Protein AF-A0A7S4URJ3-F1 (afdb_monomer_lite)

Structure (mmCIF, N/CA/C/O backbone):
data_AF-A0A7S4URJ3-F1
#
_entry.id   AF-A0A7S4URJ3-F1
#
loop_
_atom_site.group_PDB
_atom_site.id
_atom_site.type_symbol
_atom_site.label_atom_id
_atom_site.label_alt_id
_atom_site.label_comp_id
_atom_site.label_asym_id
_atom_site.label_entity_id
_atom_site.label_seq_id
_atom_site.pdbx_PDB_ins_code
_atom_site.Cartn_x
_atom_site.Cartn_y
_atom_site.Cartn_z
_atom_site.occupancy
_atom_site.B_iso_or_equiv
_atom_site.auth_seq_id
_atom_site.auth_comp_id
_atom_site.auth_asym_id
_atom_site.auth_atom_id
_atom_site.pdbx_PDB_model_num
ATOM 1 N N . ILE A 1 1 ? -3.431 7.195 -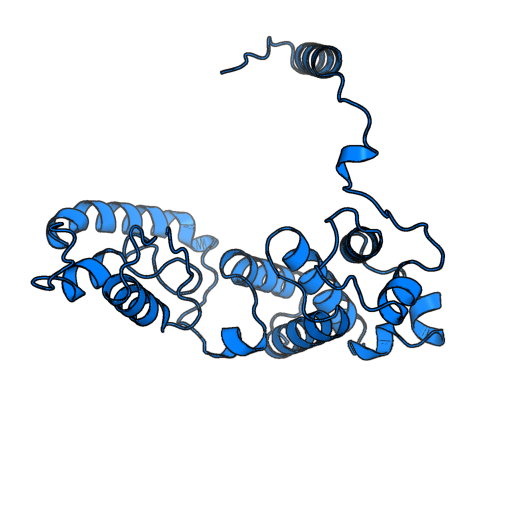22.178 1.00 95.81 1 ILE A N 1
ATOM 2 C CA . ILE A 1 1 ? -3.515 6.313 -20.993 1.00 95.81 1 ILE A CA 1
ATOM 3 C C . ILE A 1 1 ? -2.112 6.090 -20.455 1.00 95.81 1 ILE A C 1
ATOM 5 O O . ILE A 1 1 ? -1.218 5.776 -21.230 1.00 95.81 1 ILE A O 1
ATOM 9 N N . HIS A 1 2 ? -1.932 6.267 -19.147 1.00 98.50 2 HIS A N 1
ATOM 10 C CA . HIS A 1 2 ? -0.686 5.974 -18.439 1.00 98.50 2 HIS A CA 1
ATOM 11 C C . HIS A 1 2 ? -0.966 4.848 -17.448 1.00 98.50 2 HIS A C 1
ATOM 13 O O . HIS A 1 2 ? -1.815 4.997 -16.568 1.00 98.50 2 HIS A O 1
ATOM 19 N N . PHE A 1 3 ? -0.312 3.707 -17.639 1.00 98.62 3 PHE A N 1
ATOM 20 C CA . PHE A 1 3 ? -0.495 2.516 -16.826 1.00 98.62 3 PHE A CA 1
ATOM 21 C C . PHE A 1 3 ? 0.615 2.373 -15.783 1.00 98.62 3 PHE A C 1
ATOM 23 O O . PHE A 1 3 ? 1.799 2.334 -16.109 1.00 98.62 3 PHE A O 1
ATOM 30 N N . HIS A 1 4 ? 0.203 2.252 -14.524 1.00 98.56 4 HIS A N 1
ATOM 31 C CA . HIS A 1 4 ? 1.076 2.010 -13.384 1.00 98.56 4 HIS A CA 1
ATOM 32 C C . HIS A 1 4 ? 0.688 0.691 -12.719 1.00 98.56 4 HIS A C 1
ATOM 34 O O . HIS A 1 4 ? -0.494 0.433 -12.482 1.00 98.56 4 HIS A O 1
ATOM 40 N N . THR A 1 5 ? 1.676 -0.141 -12.392 1.00 98.31 5 THR A N 1
ATOM 41 C CA . THR A 1 5 ? 1.449 -1.422 -11.716 1.00 98.31 5 THR A CA 1
ATOM 42 C C . THR A 1 5 ? 2.623 -1.803 -10.818 1.00 98.31 5 THR A C 1
ATOM 44 O O . THR A 1 5 ? 3.677 -1.172 -10.839 1.00 98.31 5 THR A O 1
ATOM 47 N N . HIS A 1 6 ? 2.434 -2.853 -10.026 1.00 98.19 6 HIS A N 1
ATOM 48 C CA . HIS A 1 6 ? 3.454 -3.467 -9.183 1.00 98.19 6 HIS A CA 1
ATOM 49 C C . HIS A 1 6 ? 3.601 -4.948 -9.541 1.00 98.19 6 HIS A C 1
ATOM 51 O O . HIS A 1 6 ? 2.640 -5.605 -9.938 1.00 98.19 6 HIS A O 1
ATOM 57 N N . ALA A 1 7 ? 4.794 -5.499 -9.365 1.00 97.56 7 ALA A N 1
ATOM 58 C CA . ALA A 1 7 ? 5.194 -6.848 -9.745 1.00 97.56 7 ALA A CA 1
ATOM 59 C C . A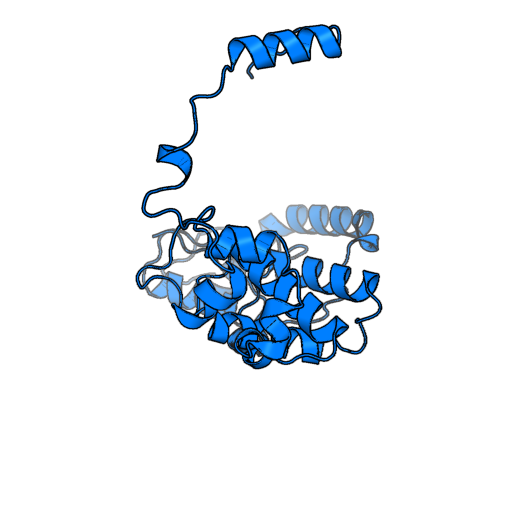LA A 1 7 ? 5.012 -7.890 -8.629 1.00 97.56 7 ALA A C 1
ATOM 61 O O . ALA A 1 7 ? 5.599 -8.968 -8.688 1.00 97.56 7 ALA A O 1
ATOM 62 N N . THR A 1 8 ? 4.159 -7.613 -7.634 1.00 97.25 8 THR A N 1
ATOM 63 C CA . THR A 1 8 ? 3.973 -8.489 -6.458 1.00 97.25 8 THR A CA 1
ATOM 64 C C . THR A 1 8 ? 3.515 -9.889 -6.840 1.00 97.25 8 THR A C 1
ATOM 66 O O . THR A 1 8 ? 3.884 -10.843 -6.169 1.00 97.25 8 THR A O 1
ATOM 69 N N . SER A 1 9 ? 2.782 -10.039 -7.944 1.00 96.75 9 SER A N 1
ATOM 70 C CA . SER A 1 9 ? 2.358 -11.337 -8.479 1.00 96.75 9 SER A CA 1
ATOM 71 C C . SER A 1 9 ? 3.415 -12.062 -9.318 1.00 96.75 9 SER A C 1
ATOM 73 O O . SER A 1 9 ? 3.174 -13.193 -9.729 1.00 96.75 9 SER A O 1
ATOM 75 N N . SER A 1 10 ? 4.531 -11.406 -9.653 1.00 95.19 10 SER A N 1
ATOM 76 C CA . SER A 1 10 ? 5.476 -11.790 -10.718 1.00 95.19 10 SER A CA 1
ATOM 77 C C . SER A 1 10 ? 4.884 -11.881 -12.135 1.00 95.19 10 SER A C 1
ATOM 79 O O . SER A 1 10 ? 5.608 -12.190 -13.074 1.00 95.19 10 SER A O 1
ATOM 81 N N . ALA A 1 11 ? 3.599 -11.568 -12.332 1.00 96.75 11 ALA A N 1
ATOM 82 C CA . ALA A 1 11 ? 2.944 -11.618 -13.643 1.00 96.75 11 ALA A CA 1
ATOM 83 C C . ALA A 1 11 ? 2.882 -10.250 -14.349 1.00 96.75 11 ALA A C 1
ATOM 85 O O . ALA A 1 11 ? 2.538 -10.166 -15.525 1.00 96.75 11 ALA A O 1
ATOM 86 N N . SER A 1 12 ? 3.205 -9.163 -13.648 1.00 96.81 12 SER A N 1
ATOM 87 C CA . SER A 1 12 ? 2.920 -7.806 -14.125 1.00 96.81 12 SER A CA 1
ATOM 88 C C . SER A 1 12 ? 3.738 -7.369 -15.338 1.00 96.81 12 SER A C 1
ATOM 90 O O . SER A 1 12 ? 3.261 -6.520 -16.082 1.00 96.81 12 SER A O 1
ATOM 92 N N . LEU A 1 13 ? 4.910 -7.964 -15.598 1.00 97.69 13 LEU A N 1
ATOM 93 C CA . LEU A 1 13 ? 5.636 -7.724 -16.850 1.00 97.69 13 LEU A CA 1
ATOM 94 C C . LEU A 1 13 ? 4.806 -8.175 -18.064 1.00 97.69 13 LEU A C 1
ATOM 96 O O . LEU A 1 13 ? 4.693 -7.434 -19.037 1.00 97.69 13 LEU A O 1
ATOM 100 N N . ALA A 1 14 ? 4.154 -9.340 -17.971 1.00 98.06 14 ALA A N 1
ATOM 101 C CA . ALA A 1 14 ? 3.249 -9.821 -19.011 1.00 98.06 14 ALA A CA 1
ATOM 102 C C . ALA A 1 14 ? 2.048 -8.877 -19.175 1.00 98.06 14 ALA A C 1
ATOM 104 O O . ALA A 1 14 ? 1.690 -8.529 -20.297 1.00 98.06 14 ALA A O 1
ATOM 105 N N . THR A 1 15 ? 1.483 -8.376 -18.070 1.00 98.31 15 THR A N 1
ATOM 106 C CA . THR A 1 15 ? 0.437 -7.343 -18.124 1.00 98.31 15 THR A CA 1
ATOM 107 C C . THR A 1 15 ? 0.918 -6.094 -18.862 1.00 98.31 15 THR A C 1
ATOM 109 O O . THR A 1 15 ? 0.185 -5.571 -19.693 1.00 98.31 15 THR A O 1
ATOM 112 N N . CYS A 1 16 ? 2.142 -5.620 -18.613 1.00 98.38 16 CYS A N 1
ATOM 113 C CA . CYS A 1 16 ? 2.699 -4.468 -19.324 1.00 98.38 16 CYS A CA 1
ATOM 114 C C . CYS A 1 16 ? 2.829 -4.720 -20.834 1.00 98.38 16 CYS A C 1
ATOM 116 O O . CYS A 1 16 ? 2.503 -3.839 -21.628 1.00 98.38 16 CYS A O 1
ATOM 118 N N . MET A 1 17 ? 3.241 -5.922 -21.249 1.00 97.94 17 MET A N 1
ATOM 119 C CA . MET A 1 17 ? 3.289 -6.290 -22.670 1.00 97.94 17 MET A CA 1
ATOM 120 C C . MET A 1 17 ? 1.894 -6.265 -23.306 1.00 97.94 17 MET A C 1
ATOM 122 O O . MET A 1 17 ? 1.716 -5.682 -24.374 1.00 97.94 17 MET A O 1
ATOM 126 N N . GLU A 1 18 ? 0.886 -6.825 -22.634 1.00 98.19 18 GLU A N 1
ATOM 127 C CA . GLU A 1 18 ? -0.499 -6.792 -23.123 1.00 98.19 18 GLU A CA 1
ATOM 128 C C . GLU A 1 18 ? -1.078 -5.370 -23.149 1.00 98.19 18 GLU A C 1
ATOM 130 O O . GLU A 1 18 ? -1.779 -5.005 -24.091 1.00 98.19 18 GLU A O 1
ATOM 135 N N . MET A 1 19 ? -0.731 -4.523 -22.176 1.00 98.19 19 MET A N 1
ATOM 136 C CA . MET A 1 19 ? -1.111 -3.107 -22.186 1.00 98.19 19 MET A CA 1
ATOM 137 C C . MET A 1 19 ? -0.471 -2.352 -23.354 1.00 98.19 19 MET A C 1
ATOM 139 O O . MET A 1 19 ? -1.145 -1.529 -23.976 1.00 98.19 19 MET A O 1
ATOM 143 N N . SER A 1 20 ? 0.791 -2.642 -23.688 1.00 97.81 20 SER A N 1
ATOM 144 C CA . SER A 1 20 ? 1.434 -2.079 -24.881 1.00 97.81 20 SER A CA 1
ATOM 145 C C . SER A 1 20 ? 0.676 -2.490 -26.144 1.00 97.81 20 SER A C 1
ATOM 147 O O . SER A 1 20 ? 0.228 -1.621 -26.892 1.00 97.81 20 SER A O 1
ATOM 149 N N . LYS A 1 21 ? 0.414 -3.792 -26.330 1.00 97.25 21 LYS A N 1
ATOM 150 C CA . LYS A 1 21 ? -0.363 -4.318 -27.470 1.00 97.25 21 LYS A CA 1
ATOM 151 C C . LYS A 1 21 ? -1.758 -3.700 -27.576 1.00 97.25 21 LYS A C 1
ATOM 153 O O . LYS A 1 21 ? -2.232 -3.437 -28.676 1.00 97.25 21 LYS A O 1
ATOM 158 N N . ALA A 1 22 ? -2.405 -3.432 -26.443 1.00 97.94 22 ALA A N 1
ATOM 159 C CA . ALA A 1 22 ? -3.712 -2.782 -26.384 1.00 97.94 22 ALA A CA 1
ATOM 160 C C . ALA A 1 22 ? -3.679 -1.271 -26.696 1.00 97.94 22 ALA A C 1
ATOM 162 O O . ALA A 1 22 ? -4.728 -0.627 -26.705 1.00 97.94 22 ALA A O 1
ATOM 163 N N . GLY A 1 23 ? -2.502 -0.691 -26.949 1.00 97.69 23 GLY A N 1
ATOM 164 C CA . GLY A 1 23 ? -2.348 0.710 -27.329 1.00 97.69 23 GLY A CA 1
ATOM 165 C C . GLY A 1 23 ? -2.119 1.672 -26.165 1.00 97.69 23 GLY A C 1
ATOM 166 O O . GLY A 1 23 ? -2.321 2.870 -26.340 1.00 97.69 23 GLY A O 1
ATOM 167 N N . CYS A 1 24 ? -1.705 1.193 -24.986 1.00 98.06 24 CYS A N 1
ATOM 168 C CA . CYS A 1 24 ? -1.337 2.076 -23.875 1.00 98.06 24 CYS A CA 1
ATOM 169 C C . CYS A 1 24 ? -0.171 2.998 -24.270 1.00 98.06 24 CYS A C 1
ATOM 171 O O . CYS A 1 24 ? 0.810 2.542 -24.860 1.00 98.06 24 CYS A O 1
ATOM 173 N N . ASP A 1 25 ? -0.278 4.290 -23.946 1.00 98.06 25 ASP A N 1
ATOM 174 C CA . ASP A 1 25 ? 0.693 5.307 -24.372 1.00 98.06 25 ASP A CA 1
ATOM 175 C C . ASP A 1 25 ? 1.946 5.325 -23.490 1.00 98.06 25 ASP A C 1
ATOM 177 O O . ASP A 1 25 ? 3.049 5.531 -23.986 1.00 98.06 25 ASP A O 1
ATOM 181 N N . ILE A 1 26 ? 1.775 5.131 -22.177 1.00 98.25 26 ILE A N 1
ATOM 182 C CA . ILE A 1 26 ? 2.862 5.185 -21.188 1.00 98.25 26 ILE A CA 1
ATOM 183 C C . ILE A 1 26 ? 2.693 4.039 -20.192 1.00 98.25 26 ILE A C 1
ATOM 185 O O . ILE A 1 26 ? 1.574 3.768 -19.746 1.00 98.25 26 ILE A O 1
ATOM 189 N N . ILE A 1 27 ? 3.793 3.377 -19.832 1.00 98.56 27 ILE A N 1
ATOM 190 C CA . ILE A 1 27 ? 3.836 2.318 -18.820 1.00 98.56 27 ILE A CA 1
ATOM 191 C C . ILE A 1 27 ? 5.016 2.575 -17.878 1.00 98.56 27 ILE A C 1
ATOM 193 O O . ILE A 1 27 ? 6.122 2.846 -18.343 1.00 98.56 27 ILE A O 1
ATOM 197 N N . ASP A 1 28 ? 4.779 2.471 -16.570 1.00 98.62 28 ASP A N 1
ATOM 198 C CA . ASP A 1 28 ? 5.823 2.620 -15.552 1.00 98.62 28 ASP A CA 1
ATOM 199 C C . ASP A 1 28 ? 6.606 1.324 -15.316 1.00 98.62 28 ASP A C 1
ATOM 201 O O . ASP A 1 28 ? 6.033 0.239 -15.185 1.00 98.62 28 ASP A O 1
ATOM 205 N N . PHE A 1 29 ? 7.922 1.470 -15.158 1.00 98.19 29 PHE A N 1
ATOM 206 C CA . PHE A 1 29 ? 8.865 0.398 -14.842 1.00 98.19 29 PHE A CA 1
ATOM 207 C C . PHE A 1 29 ? 9.892 0.862 -13.802 1.00 98.19 29 PHE A C 1
ATOM 209 O O . PHE A 1 29 ? 9.991 2.049 -13.492 1.00 98.19 29 PHE A O 1
ATOM 216 N N . SER A 1 30 ? 10.681 -0.072 -13.271 1.00 97.75 30 SER A N 1
ATOM 217 C CA . SER A 1 30 ? 11.845 0.214 -12.418 1.00 97.75 30 SER A CA 1
ATOM 218 C C . SER A 1 30 ? 13.135 -0.319 -13.043 1.00 97.75 30 SER A C 1
ATOM 220 O O . SER A 1 30 ? 13.097 -1.264 -13.830 1.00 97.75 30 SER A O 1
ATOM 222 N N . ALA A 1 31 ? 14.283 0.270 -12.686 1.00 96.44 31 ALA A N 1
ATOM 223 C CA . ALA A 1 31 ? 15.597 -0.302 -13.002 1.00 96.44 31 ALA A CA 1
ATOM 224 C C . ALA A 1 31 ? 15.676 -1.745 -12.481 1.00 96.44 31 ALA A C 1
ATOM 226 O O . ALA A 1 31 ? 15.173 -1.997 -11.387 1.00 96.44 31 ALA A O 1
ATOM 227 N N . ALA A 1 32 ? 16.282 -2.674 -13.225 1.00 96.00 32 ALA A N 1
ATOM 228 C CA . ALA A 1 32 ? 16.243 -4.107 -12.907 1.00 96.00 32 ALA A CA 1
ATOM 229 C C . ALA A 1 32 ? 16.655 -4.440 -11.457 1.00 96.00 32 ALA A C 1
ATOM 231 O O . ALA A 1 32 ? 15.964 -5.183 -10.766 1.00 96.00 32 ALA A O 1
ATOM 232 N N . SER A 1 33 ? 17.719 -3.819 -10.961 1.00 96.12 33 SER A N 1
ATOM 233 C CA . SER A 1 33 ? 18.250 -3.927 -9.597 1.00 96.12 33 SER A CA 1
ATOM 234 C C . SER A 1 33 ? 17.297 -3.440 -8.500 1.00 96.12 33 SER A C 1
ATOM 236 O O . SER A 1 33 ? 17.460 -3.826 -7.342 1.00 96.12 33 SER A O 1
ATOM 238 N N . MET A 1 34 ? 16.295 -2.628 -8.845 1.00 96.50 34 MET A N 1
ATOM 239 C CA . MET A 1 34 ? 15.269 -2.072 -7.951 1.00 96.50 34 MET A CA 1
ATOM 240 C C . MET A 1 34 ? 13.847 -2.513 -8.339 1.00 96.50 34 MET A C 1
ATOM 242 O O . MET A 1 34 ? 12.872 -1.999 -7.789 1.00 96.50 34 MET A O 1
ATOM 246 N N . ALA A 1 35 ? 13.721 -3.428 -9.299 1.00 96.69 35 ALA A N 1
ATOM 247 C CA . ALA A 1 35 ? 12.454 -3.904 -9.824 1.00 96.69 35 ALA A CA 1
ATOM 248 C C . ALA A 1 35 ? 11.978 -5.184 -9.127 1.00 96.69 35 ALA A C 1
ATOM 250 O O . ALA A 1 35 ? 12.670 -5.781 -8.298 1.00 96.69 35 ALA A O 1
ATOM 251 N N . ASP A 1 36 ? 10.780 -5.607 -9.520 1.00 95.81 36 ASP A N 1
ATOM 252 C CA . ASP A 1 36 ? 10.135 -6.845 -9.104 1.00 95.81 36 ASP A CA 1
ATOM 253 C C . ASP A 1 36 ? 9.823 -6.907 -7.597 1.00 95.81 36 ASP A C 1
ATOM 255 O O . ASP A 1 36 ? 9.894 -5.913 -6.866 1.00 95.81 36 ASP A O 1
ATOM 259 N N . GLY A 1 37 ? 9.325 -8.053 -7.125 1.00 95.12 37 GLY A N 1
ATOM 260 C CA . GLY A 1 37 ? 8.784 -8.163 -5.770 1.00 95.12 37 GLY A CA 1
ATOM 261 C C . GLY A 1 37 ? 7.659 -7.147 -5.562 1.00 95.12 37 GLY A C 1
ATOM 262 O O . GLY A 1 37 ? 6.656 -7.164 -6.265 1.00 95.12 37 GLY A O 1
ATOM 263 N N . THR A 1 38 ? 7.793 -6.234 -4.607 1.00 95.94 38 THR A N 1
ATOM 264 C CA . THR A 1 38 ? 6.776 -5.198 -4.367 1.00 95.94 38 THR A CA 1
ATOM 265 C C . THR A 1 38 ? 6.931 -3.938 -5.223 1.00 95.94 38 THR A C 1
ATOM 267 O O . THR A 1 38 ? 6.062 -3.070 -5.138 1.00 95.94 38 THR A O 1
ATOM 270 N N . ALA A 1 39 ? 7.979 -3.816 -6.042 1.00 96.75 39 ALA A N 1
ATOM 271 C CA . ALA A 1 39 ? 8.223 -2.672 -6.929 1.00 96.75 39 ALA A CA 1
ATOM 272 C C . ALA A 1 39 ? 7.496 -2.813 -8.283 1.00 96.75 39 ALA A C 1
ATOM 274 O O . ALA A 1 39 ? 6.659 -3.700 -8.455 1.00 96.75 39 ALA A O 1
ATOM 275 N N . GLN A 1 40 ? 7.772 -1.926 -9.243 1.00 98.38 40 GLN A N 1
ATOM 276 C CA . GLN A 1 40 ? 7.324 -2.073 -10.635 1.00 98.38 40 GLN A CA 1
ATOM 277 C C . GLN A 1 40 ? 8.062 -3.237 -11.335 1.00 98.38 40 GLN A C 1
ATOM 279 O O . GLN A 1 40 ? 9.129 -3.649 -10.874 1.00 98.38 40 GLN A O 1
ATOM 284 N N . PRO A 1 41 ? 7.544 -3.756 -12.466 1.00 98.19 41 PRO A N 1
ATOM 285 C CA . PRO A 1 41 ? 8.284 -4.691 -13.315 1.00 98.19 41 PRO A CA 1
ATOM 286 C C . PRO A 1 41 ? 9.596 -4.094 -13.848 1.00 98.19 41 PRO A C 1
ATOM 288 O O . PRO A 1 41 ? 9.727 -2.873 -13.986 1.00 98.19 41 PRO A O 1
ATOM 291 N N . SER A 1 42 ? 10.548 -4.964 -14.188 1.00 97.56 42 SER A N 1
ATOM 292 C CA . SER A 1 42 ? 11.858 -4.564 -14.719 1.00 97.56 42 SER A CA 1
ATOM 293 C C . SER A 1 42 ? 11.769 -3.871 -16.085 1.00 97.56 42 SER A C 1
ATOM 295 O O . SER A 1 42 ? 11.268 -4.442 -17.058 1.00 97.56 42 SER A O 1
ATOM 297 N N . LEU A 1 43 ? 12.317 -2.652 -16.164 1.00 97.69 43 LEU A N 1
ATOM 298 C CA . LEU A 1 43 ? 12.465 -1.878 -17.398 1.00 97.69 43 LEU A CA 1
ATOM 299 C C . LEU A 1 43 ? 13.381 -2.602 -18.386 1.00 97.69 43 LEU A C 1
ATOM 301 O O . LEU A 1 43 ? 13.027 -2.747 -19.552 1.00 97.69 43 LEU A O 1
ATOM 305 N N . ASN A 1 44 ? 14.536 -3.089 -17.922 1.00 96.06 44 ASN A N 1
ATOM 306 C CA . ASN A 1 44 ? 15.510 -3.789 -18.762 1.00 96.06 44 ASN A CA 1
ATOM 307 C C . ASN A 1 44 ? 14.876 -5.032 -19.398 1.00 96.06 44 ASN A C 1
ATOM 309 O O . ASN A 1 44 ? 15.017 -5.252 -20.600 1.00 96.06 44 ASN A O 1
ATOM 313 N N . ALA A 1 45 ? 14.130 -5.813 -18.606 1.00 96.50 45 ALA A N 1
ATOM 314 C CA . ALA A 1 45 ? 13.447 -7.003 -19.101 1.00 96.50 45 ALA A CA 1
ATOM 315 C C . ALA A 1 45 ? 12.352 -6.654 -20.116 1.00 96.50 45 ALA A C 1
ATOM 317 O O . ALA A 1 45 ? 12.211 -7.347 -21.123 1.00 96.50 45 ALA A O 1
ATOM 318 N N . PHE A 1 46 ? 11.598 -5.574 -19.882 1.00 97.75 46 PHE A N 1
ATOM 319 C CA . PHE A 1 46 ? 10.588 -5.104 -20.827 1.00 97.75 46 PHE A CA 1
ATOM 320 C C . PHE A 1 46 ? 11.208 -4.672 -22.157 1.00 97.75 46 PHE A C 1
ATOM 322 O O . PHE A 1 46 ? 10.787 -5.163 -23.198 1.00 97.75 46 PHE A O 1
ATOM 329 N N . LEU A 1 47 ? 12.240 -3.824 -22.132 1.00 97.38 47 LEU A N 1
ATOM 330 C CA . LEU A 1 47 ? 12.928 -3.358 -23.341 1.00 97.38 47 LEU A CA 1
ATOM 331 C C . LEU A 1 47 ? 13.529 -4.518 -24.138 1.00 97.38 47 LEU A C 1
ATOM 333 O O . LEU A 1 47 ? 13.314 -4.609 -25.342 1.00 97.38 47 LEU A O 1
ATOM 337 N N . ALA A 1 48 ? 14.203 -5.455 -23.465 1.00 96.31 48 ALA A N 1
ATOM 338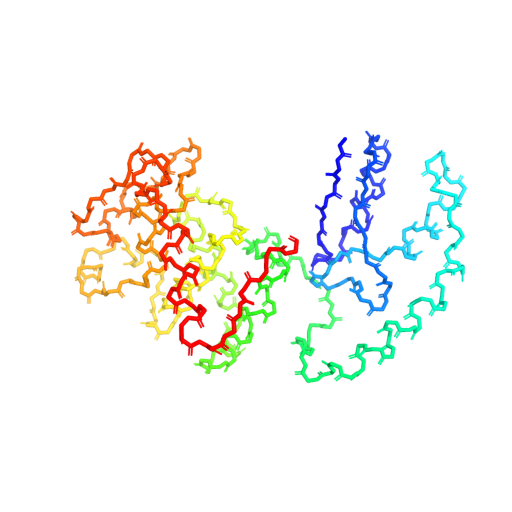 C CA . ALA A 1 48 ? 14.726 -6.654 -24.115 1.00 96.31 48 ALA A CA 1
ATOM 339 C C . ALA A 1 48 ? 13.613 -7.520 -24.737 1.00 96.31 48 ALA A C 1
ATOM 341 O O . ALA A 1 48 ? 13.812 -8.104 -25.799 1.00 96.31 48 ALA A O 1
ATOM 342 N N . SER A 1 49 ? 12.438 -7.587 -24.101 1.00 96.75 49 SER A N 1
ATOM 343 C CA . SER A 1 49 ? 11.288 -8.361 -24.595 1.00 96.75 49 SER A CA 1
ATOM 344 C C . SER A 1 49 ? 10.543 -7.680 -25.746 1.00 96.75 49 SER A C 1
ATOM 346 O O . SER A 1 49 ? 9.891 -8.365 -26.528 1.00 96.75 49 SER A O 1
ATOM 348 N N . MET A 1 50 ? 10.615 -6.350 -25.832 1.00 96.88 50 MET A N 1
ATOM 349 C CA . MET A 1 50 ? 9.967 -5.542 -26.871 1.00 96.88 50 MET A CA 1
ATOM 350 C C . MET A 1 50 ? 10.870 -5.292 -28.084 1.00 96.88 50 MET A C 1
ATOM 352 O O . MET A 1 50 ? 10.411 -4.696 -29.053 1.00 96.88 50 MET A O 1
ATOM 356 N N . ALA A 1 51 ? 12.128 -5.742 -28.051 1.00 95.38 51 ALA A N 1
ATOM 357 C CA . ALA A 1 51 ? 13.080 -5.537 -29.134 1.00 95.38 51 ALA A CA 1
ATOM 358 C C . ALA A 1 51 ? 12.552 -6.112 -30.462 1.00 95.38 51 ALA A C 1
ATOM 360 O O . ALA A 1 51 ? 12.385 -7.325 -30.610 1.00 95.38 51 ALA A O 1
ATOM 361 N N . GLY A 1 52 ? 12.310 -5.233 -31.438 1.00 94.44 52 GLY A N 1
ATOM 362 C CA . GLY A 1 52 ? 11.761 -5.598 -32.750 1.00 94.44 52 GLY A CA 1
ATOM 363 C C . GLY A 1 52 ? 10.238 -5.784 -32.805 1.00 94.44 52 GLY A C 1
ATOM 364 O O . GLY A 1 52 ? 9.722 -6.171 -33.855 1.00 94.44 52 GLY A O 1
ATOM 365 N N . ASP A 1 53 ? 9.517 -5.509 -31.716 1.00 96.75 53 ASP A N 1
ATOM 366 C CA . ASP A 1 53 ? 8.057 -5.385 -31.722 1.00 96.75 53 ASP A CA 1
ATOM 367 C C . ASP A 1 53 ? 7.614 -4.102 -32.457 1.00 96.75 53 ASP A C 1
ATOM 369 O O . ASP A 1 53 ? 8.367 -3.135 -32.570 1.00 96.75 53 ASP A O 1
ATOM 373 N N . GLU A 1 54 ? 6.370 -4.055 -32.943 1.00 96.94 54 GLU A N 1
ATOM 374 C CA . GLU A 1 54 ? 5.811 -2.860 -33.601 1.00 96.94 54 GLU A CA 1
ATOM 375 C C . GLU A 1 54 ? 5.808 -1.629 -32.678 1.00 96.94 54 GLU A C 1
ATOM 377 O O . GLU A 1 54 ? 5.933 -0.495 -33.145 1.00 96.94 54 GLU A O 1
ATOM 382 N N . ARG A 1 55 ? 5.682 -1.846 -31.364 1.00 96.44 55 ARG A N 1
ATOM 383 C CA . ARG A 1 55 ? 5.680 -0.801 -30.333 1.00 96.44 55 ARG A CA 1
ATOM 384 C C . ARG A 1 55 ? 6.970 -0.785 -29.511 1.00 96.44 55 ARG A C 1
ATOM 386 O O . ARG A 1 55 ? 6.936 -0.409 -28.337 1.00 96.44 55 ARG A O 1
ATOM 393 N N . ASP A 1 56 ? 8.088 -1.199 -30.104 1.00 96.69 56 ASP A N 1
ATOM 394 C CA . ASP A 1 56 ? 9.415 -1.070 -29.501 1.00 96.69 56 ASP A CA 1
ATOM 395 C C . ASP A 1 56 ? 9.681 0.401 -29.101 1.00 96.69 56 ASP A C 1
ATOM 397 O O . ASP A 1 56 ? 9.593 1.297 -29.949 1.00 96.69 56 ASP A O 1
ATOM 401 N N . PRO A 1 57 ? 10.006 0.694 -27.825 1.00 95.19 57 PRO A N 1
ATOM 402 C CA . PRO A 1 57 ? 10.388 2.039 -27.394 1.00 95.19 57 PRO A CA 1
ATOM 403 C C . PRO A 1 57 ? 11.690 2.559 -28.025 1.00 95.19 57 PRO A C 1
ATOM 405 O O . PRO A 1 57 ? 12.019 3.731 -27.842 1.00 95.19 57 PRO A O 1
ATOM 408 N N . MET A 1 58 ? 12.437 1.711 -28.741 1.00 95.31 58 MET A N 1
ATOM 409 C CA . MET A 1 58 ? 13.716 2.012 -29.390 1.00 95.31 58 MET A CA 1
ATOM 410 C C . MET A 1 58 ? 14.799 2.463 -28.399 1.00 95.31 58 MET A C 1
ATOM 412 O O . MET A 1 58 ? 15.667 3.277 -28.724 1.00 95.31 58 MET A O 1
ATOM 416 N N . ILE A 1 59 ? 14.752 1.924 -27.178 1.00 94.75 59 ILE A N 1
ATOM 417 C CA . ILE A 1 59 ? 15.764 2.128 -26.138 1.00 94.75 59 ILE A CA 1
ATOM 418 C C . ILE A 1 59 ? 16.566 0.835 -26.012 1.00 94.75 59 ILE A C 1
ATOM 420 O O . ILE A 1 59 ? 16.030 -0.193 -25.601 1.00 94.75 59 ILE A O 1
ATOM 424 N N . ASP A 1 60 ? 17.859 0.887 -26.337 1.00 93.19 60 ASP A N 1
ATOM 425 C CA . ASP A 1 60 ? 18.754 -0.256 -26.157 1.00 93.19 60 ASP A CA 1
ATOM 426 C C . ASP A 1 60 ? 18.926 -0.558 -24.662 1.00 93.19 60 ASP A C 1
ATOM 428 O O . ASP A 1 60 ? 19.523 0.225 -23.918 1.00 93.19 60 ASP A O 1
ATOM 432 N N . TYR A 1 61 ? 18.416 -1.708 -24.222 1.00 90.12 61 TYR A N 1
ATOM 433 C CA . TYR A 1 61 ? 18.475 -2.131 -22.826 1.00 90.12 61 TYR A CA 1
ATOM 434 C C . TYR A 1 61 ? 19.917 -2.240 -22.302 1.00 90.12 61 TYR A C 1
ATOM 436 O O . TYR A 1 61 ? 20.142 -1.983 -21.120 1.00 90.12 61 TYR A O 1
ATOM 444 N N . LEU A 1 62 ? 20.906 -2.537 -23.158 1.00 93.25 62 LEU A N 1
ATOM 445 C CA . LEU A 1 62 ? 22.316 -2.607 -22.754 1.00 93.25 62 LEU A CA 1
ATOM 446 C C . LEU A 1 62 ? 22.879 -1.236 -22.376 1.00 93.25 62 LEU A C 1
ATOM 448 O O . LEU A 1 62 ? 23.787 -1.145 -21.549 1.00 93.25 62 LEU A O 1
ATOM 452 N N . THR A 1 63 ? 22.322 -0.152 -22.921 1.00 94.69 63 THR A N 1
ATOM 453 C CA . THR A 1 63 ? 22.731 1.209 -22.540 1.00 94.69 63 THR A CA 1
ATOM 454 C C . THR A 1 63 ? 22.302 1.576 -21.118 1.00 94.69 63 THR A C 1
ATOM 456 O O . THR A 1 63 ? 22.874 2.496 -20.532 1.00 94.69 63 THR A O 1
ATOM 459 N N . LEU A 1 64 ? 21.352 0.835 -20.529 1.00 93.94 64 LEU A N 1
ATOM 460 C CA . LEU A 1 64 ? 20.899 1.022 -19.150 1.00 93.94 64 LEU A CA 1
ATOM 461 C C . LEU A 1 64 ? 21.727 0.233 -18.126 1.00 93.94 64 LEU A C 1
ATOM 463 O O . LEU A 1 64 ? 21.593 0.482 -16.931 1.00 93.94 64 LEU A O 1
ATOM 467 N N . GLU A 1 65 ? 22.612 -0.673 -18.550 1.00 92.81 65 GLU A N 1
ATOM 468 C CA . GLU A 1 65 ? 23.417 -1.490 -17.628 1.00 92.81 65 GLU A CA 1
ATOM 469 C C . GLU A 1 65 ? 24.272 -0.666 -16.648 1.00 92.81 65 GLU A C 1
ATOM 471 O O . GLU A 1 65 ? 24.258 -0.968 -15.454 1.00 92.81 65 GLU A O 1
ATOM 476 N N . PRO A 1 66 ? 24.968 0.419 -17.052 1.00 95.75 66 PRO A N 1
ATOM 477 C CA . PRO A 1 66 ? 25.699 1.248 -16.092 1.00 95.75 66 PRO A CA 1
ATOM 478 C C . PRO A 1 66 ? 24.788 1.906 -15.043 1.00 95.75 66 PRO A C 1
ATOM 480 O O . PRO A 1 66 ? 25.194 2.078 -13.892 1.00 95.75 66 PRO A O 1
ATOM 483 N N . TYR A 1 67 ? 23.559 2.263 -15.431 1.00 94.75 67 TYR A N 1
ATOM 484 C CA . TYR A 1 67 ? 22.550 2.818 -14.527 1.00 94.75 67 TYR A CA 1
ATOM 485 C C . TYR A 1 67 ? 22.033 1.754 -13.553 1.00 94.75 67 TYR A C 1
ATOM 487 O O . TYR A 1 67 ? 21.900 2.026 -12.360 1.00 94.75 67 TYR A O 1
ATOM 495 N N . ASP A 1 68 ? 21.820 0.530 -14.033 1.00 95.88 68 ASP A N 1
ATOM 496 C CA . ASP A 1 68 ? 21.414 -0.585 -13.185 1.00 95.88 68 ASP A CA 1
ATOM 497 C C . ASP A 1 68 ? 22.498 -0.972 -12.170 1.00 95.88 68 ASP A C 1
ATOM 499 O O . ASP A 1 68 ? 22.234 -1.080 -10.976 1.00 95.88 68 ASP A O 1
ATOM 503 N N . GLN A 1 69 ? 23.755 -1.066 -12.611 1.00 96.25 69 GLN A N 1
ATOM 504 C CA . GLN A 1 69 ? 24.896 -1.344 -11.734 1.00 96.25 69 GLN A CA 1
ATOM 505 C C . GLN A 1 69 ? 25.108 -0.261 -10.674 1.00 96.25 69 GLN A C 1
ATOM 507 O O . GLN A 1 69 ? 25.559 -0.558 -9.564 1.00 96.25 69 GLN A O 1
ATOM 512 N N . TYR A 1 70 ? 24.820 0.999 -11.008 1.00 97.38 70 TYR A N 1
ATOM 513 C CA . TYR A 1 70 ? 24.823 2.080 -10.031 1.00 97.38 70 TYR A CA 1
ATOM 514 C C . TYR A 1 70 ? 23.782 1.812 -8.941 1.00 97.38 70 TYR A C 1
ATOM 516 O O . TYR A 1 70 ? 24.138 1.774 -7.763 1.00 97.38 70 TYR A O 1
ATOM 524 N N . TRP A 1 71 ? 22.527 1.554 -9.315 1.00 98.06 71 TRP A N 1
ATOM 525 C CA . TRP A 1 71 ? 21.463 1.297 -8.345 1.00 98.06 71 TRP A CA 1
ATOM 526 C C . TRP A 1 71 ? 21.663 0.015 -7.545 1.00 98.06 71 TRP A C 1
ATOM 528 O O . TRP A 1 71 ? 21.397 0.027 -6.346 1.00 98.06 71 TRP A O 1
ATOM 538 N N . ALA A 1 72 ? 22.219 -1.037 -8.144 1.00 97.38 72 ALA A N 1
ATOM 539 C CA . ALA A 1 72 ? 22.602 -2.253 -7.433 1.00 97.38 72 ALA A CA 1
ATOM 540 C C . ALA A 1 72 ? 23.576 -1.947 -6.281 1.00 97.38 72 ALA A C 1
ATOM 542 O O . ALA A 1 72 ? 23.332 -2.340 -5.142 1.00 97.38 72 ALA A O 1
ATOM 543 N N . LYS A 1 73 ? 24.626 -1.155 -6.544 1.00 97.75 73 LYS A N 1
ATOM 544 C CA . LYS A 1 73 ? 25.581 -0.719 -5.508 1.00 97.75 73 LYS A CA 1
ATOM 545 C C . LYS A 1 73 ? 24.934 0.181 -4.463 1.00 97.75 73 LYS A C 1
ATOM 547 O O . LYS A 1 73 ? 25.261 0.084 -3.284 1.00 97.75 73 LYS A O 1
ATOM 552 N N . ILE A 1 74 ? 24.017 1.062 -4.874 1.00 98.06 74 ILE A N 1
ATOM 553 C CA . ILE A 1 74 ? 23.278 1.887 -3.919 1.00 98.06 74 ILE A CA 1
ATOM 554 C C . ILE A 1 74 ? 22.432 1.002 -2.999 1.00 98.06 74 ILE A C 1
ATOM 556 O O . ILE A 1 74 ? 22.521 1.155 -1.785 1.00 98.06 74 ILE A O 1
ATOM 560 N N . ARG A 1 75 ? 21.680 0.042 -3.548 1.00 97.25 75 ARG A N 1
ATOM 561 C CA . ARG A 1 75 ? 20.816 -0.887 -2.807 1.00 97.25 75 ARG A CA 1
ATOM 562 C C . ARG A 1 75 ? 21.570 -1.660 -1.725 1.00 97.25 75 ARG A C 1
ATOM 564 O O . ARG A 1 75 ? 21.045 -1.807 -0.625 1.00 97.25 75 ARG A O 1
ATOM 571 N N . GLU A 1 76 ? 22.811 -2.075 -1.982 1.00 96.81 76 GLU A N 1
ATOM 572 C CA . GLU A 1 76 ? 23.658 -2.753 -0.985 1.00 96.81 76 GLU A CA 1
ATOM 573 C C . GLU A 1 76 ? 23.830 -1.933 0.307 1.00 96.81 76 GLU A C 1
ATOM 575 O O . GLU A 1 76 ? 23.754 -2.484 1.412 1.00 96.81 76 GLU A O 1
ATOM 580 N N . MET A 1 77 ? 23.972 -0.605 0.194 1.00 97.69 77 MET A N 1
ATOM 581 C CA . MET A 1 77 ? 24.070 0.2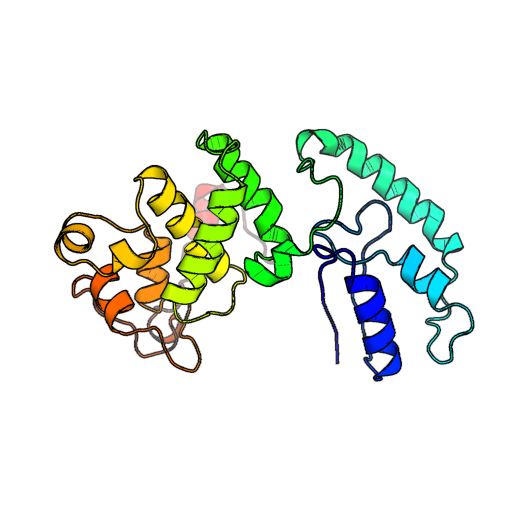93 1.354 1.00 97.69 77 MET A CA 1
ATOM 582 C C . MET A 1 77 ? 22.774 0.343 2.178 1.00 97.69 77 MET A C 1
ATOM 584 O O . MET A 1 77 ? 22.807 0.691 3.358 1.00 97.69 77 MET A O 1
ATOM 588 N N . TYR A 1 78 ? 21.642 -0.029 1.575 1.00 96.44 78 TYR A N 1
ATOM 589 C CA . TYR A 1 78 ? 20.320 -0.090 2.200 1.00 96.44 78 TYR A CA 1
ATOM 590 C C . TYR A 1 78 ? 19.906 -1.519 2.581 1.00 96.44 78 TYR A C 1
ATOM 592 O O . TYR A 1 78 ? 18.751 -1.737 2.946 1.00 96.44 78 TYR A O 1
ATOM 600 N N . SER A 1 79 ? 20.836 -2.481 2.582 1.00 94.69 79 SER A N 1
ATOM 601 C CA . SER A 1 79 ? 20.561 -3.876 2.961 1.00 94.69 79 SER A CA 1
ATOM 602 C C . SER A 1 79 ? 19.819 -4.071 4.299 1.00 94.69 79 SER A C 1
ATOM 604 O O . SER A 1 79 ? 18.981 -4.972 4.354 1.00 94.69 79 SER A O 1
ATOM 606 N N . PRO A 1 80 ? 19.992 -3.241 5.357 1.00 93.38 80 PRO A N 1
ATOM 607 C CA . PRO A 1 80 ? 19.194 -3.373 6.582 1.00 93.38 80 PRO A CA 1
ATOM 608 C C . PRO A 1 80 ? 17.686 -3.129 6.400 1.00 93.38 80 PRO A C 1
ATOM 610 O O . PRO A 1 80 ? 16.903 -3.492 7.276 1.00 93.38 80 PRO A O 1
ATOM 613 N N . PHE A 1 81 ? 17.277 -2.503 5.293 1.00 91.44 81 PHE A N 1
ATOM 614 C CA . PHE A 1 81 ? 15.882 -2.192 4.970 1.00 91.44 81 PHE A CA 1
ATOM 615 C C . PHE A 1 81 ? 15.248 -3.197 4.000 1.00 91.44 81 PHE A C 1
ATOM 617 O O . PHE A 1 81 ? 14.077 -3.052 3.643 1.00 91.44 81 PHE A O 1
ATOM 624 N N . GLU A 1 82 ? 15.989 -4.223 3.574 1.00 91.38 82 GLU A N 1
ATOM 625 C CA . GLU A 1 82 ? 15.442 -5.283 2.732 1.00 91.38 82 GLU A CA 1
ATOM 626 C C . GLU A 1 82 ? 14.317 -6.030 3.454 1.00 91.38 82 GLU A C 1
ATOM 628 O O . GLU A 1 82 ? 14.459 -6.505 4.583 1.00 91.38 82 GLU A O 1
ATOM 633 N N . SER A 1 83 ? 13.176 -6.175 2.777 1.00 86.88 83 SER A N 1
ATOM 634 C CA . SER A 1 83 ? 11.992 -6.825 3.359 1.00 86.88 83 SER A CA 1
ATOM 635 C C . SER A 1 83 ? 12.189 -8.324 3.621 1.00 86.88 83 SER A C 1
ATOM 637 O O . SER A 1 83 ? 11.495 -8.907 4.459 1.00 86.88 83 SER A O 1
ATOM 639 N N . GLY A 1 84 ? 13.130 -8.947 2.902 1.00 86.69 84 GLY A N 1
ATOM 640 C CA . GLY A 1 84 ? 13.339 -10.394 2.874 1.00 86.69 84 GLY A CA 1
ATOM 641 C C . GLY A 1 84 ? 12.377 -11.150 1.949 1.00 86.69 84 GLY A C 1
ATOM 642 O O . GLY A 1 84 ? 12.379 -12.378 1.959 1.00 86.69 84 GLY A O 1
ATOM 643 N N . MET A 1 85 ? 11.552 -10.455 1.155 1.00 89.94 85 MET A N 1
ATOM 644 C CA . MET A 1 85 ? 10.726 -11.087 0.123 1.00 89.94 85 MET A CA 1
ATOM 645 C C . MET A 1 85 ? 11.616 -11.632 -1.000 1.00 89.94 85 MET A C 1
ATOM 647 O O . MET A 1 85 ? 12.291 -10.867 -1.683 1.00 89.94 85 MET A O 1
ATOM 651 N N . LEU A 1 86 ? 11.615 -12.955 -1.183 1.00 90.81 86 LEU A N 1
ATOM 652 C CA . LEU A 1 86 ? 12.497 -13.635 -2.141 1.00 90.81 86 LEU A CA 1
ATOM 653 C C . LEU A 1 86 ? 11.895 -13.769 -3.547 1.00 90.81 86 LEU A C 1
ATOM 655 O O . LEU A 1 86 ? 12.629 -13.896 -4.521 1.00 90.81 86 LEU A O 1
ATOM 659 N N . SER A 1 87 ? 10.567 -13.770 -3.661 1.00 93.06 87 SER A N 1
ATOM 660 C CA . SER A 1 87 ? 9.846 -13.917 -4.928 1.00 93.06 87 SER A CA 1
ATOM 661 C C . SER A 1 87 ? 8.474 -13.258 -4.850 1.00 93.06 87 SER A C 1
ATOM 663 O O . SER A 1 87 ? 7.966 -13.012 -3.754 1.00 93.06 87 SER A O 1
ATOM 665 N N . GLY A 1 88 ? 7.842 -13.027 -6.004 1.00 93.31 88 GLY A N 1
ATOM 666 C CA . GLY A 1 88 ? 6.423 -12.683 -6.056 1.00 93.31 88 GLY A CA 1
ATOM 667 C C . GLY A 1 88 ? 5.524 -13.795 -5.512 1.00 93.31 88 GLY A C 1
ATOM 668 O O . GLY A 1 88 ? 5.952 -14.929 -5.282 1.00 93.31 88 GLY A O 1
ATOM 669 N N . THR A 1 89 ? 4.257 -13.451 -5.295 1.00 94.88 89 THR A N 1
ATOM 670 C CA . THR A 1 89 ? 3.232 -14.333 -4.742 1.00 94.88 89 THR A CA 1
ATOM 671 C C . THR A 1 89 ? 1.869 -14.072 -5.376 1.00 94.88 89 THR A C 1
ATOM 673 O O . THR A 1 89 ? 1.400 -12.937 -5.457 1.00 94.88 89 THR A O 1
ATOM 676 N N . ALA A 1 90 ? 1.178 -15.143 -5.769 1.00 95.94 90 ALA A N 1
ATOM 677 C CA . ALA A 1 90 ? -0.199 -15.065 -6.253 1.00 95.94 90 ALA A CA 1
ATOM 678 C C . ALA A 1 90 ? -1.205 -14.716 -5.138 1.00 95.94 90 ALA A C 1
ATOM 680 O O . ALA A 1 90 ? -2.332 -14.323 -5.437 1.00 95.94 90 ALA A O 1
ATOM 681 N N . ARG A 1 91 ? -0.809 -14.792 -3.856 1.00 95.94 91 ARG A N 1
ATOM 682 C CA . ARG A 1 91 ? -1.659 -14.389 -2.717 1.00 95.94 91 ARG A CA 1
ATOM 683 C C . ARG A 1 91 ? -2.102 -12.925 -2.815 1.00 95.94 91 ARG A C 1
ATOM 685 O O . ARG A 1 91 ? -3.158 -12.590 -2.286 1.00 95.94 91 ARG A O 1
ATOM 692 N N . VAL A 1 92 ? -1.379 -12.084 -3.566 1.00 97.81 92 VAL A N 1
ATOM 693 C CA . VAL A 1 92 ? -1.767 -10.686 -3.821 1.00 97.81 92 VAL A CA 1
ATOM 694 C C . VAL A 1 92 ? -3.151 -10.547 -4.453 1.00 97.81 92 VAL A C 1
ATOM 696 O O . VAL A 1 92 ? -3.837 -9.566 -4.181 1.00 97.81 92 VAL A O 1
ATOM 699 N N . TYR A 1 93 ? -3.603 -11.537 -5.227 1.00 97.88 93 TYR A N 1
ATOM 700 C CA . TYR A 1 93 ? -4.948 -11.546 -5.805 1.00 97.88 93 TYR A CA 1
ATOM 701 C C . TYR A 1 93 ? -6.055 -11.808 -4.774 1.00 97.88 93 TYR A C 1
ATOM 703 O O . TYR A 1 93 ? -7.223 -11.570 -5.068 1.00 97.88 93 TYR A O 1
ATOM 711 N N . ASP A 1 94 ? -5.700 -12.290 -3.581 1.00 97.94 94 ASP A N 1
ATOM 712 C CA . ASP A 1 94 ? -6.636 -12.555 -2.491 1.00 97.94 94 ASP A CA 1
ATOM 713 C C . ASP A 1 94 ? -6.644 -11.415 -1.461 1.00 97.94 94 ASP A C 1
ATOM 715 O O . ASP A 1 94 ? -7.689 -10.825 -1.186 1.00 97.94 94 ASP A O 1
ATOM 719 N N . HIS A 1 95 ? -5.471 -11.052 -0.928 1.00 97.94 95 HIS A N 1
ATOM 720 C CA . HIS A 1 95 ? -5.365 -10.005 0.097 1.00 97.94 95 HIS A CA 1
ATOM 721 C C . HIS A 1 95 ? -5.366 -8.582 -0.479 1.00 97.94 95 HIS A C 1
ATOM 723 O O . HIS A 1 95 ? -5.729 -7.638 0.222 1.00 97.94 95 HIS A O 1
ATOM 729 N N . GLU A 1 96 ? -4.982 -8.406 -1.749 1.00 98.44 96 GLU A N 1
ATOM 730 C CA . GLU A 1 96 ? -4.977 -7.110 -2.444 1.00 98.44 96 GLU A CA 1
ATOM 731 C C . GLU A 1 96 ? -4.203 -6.014 -1.669 1.00 98.44 96 GLU A C 1
ATOM 733 O O . GLU A 1 96 ? -4.588 -4.843 -1.666 1.00 98.44 96 GLU A O 1
ATOM 738 N N . ILE A 1 97 ? -3.122 -6.390 -0.971 1.00 98.25 97 ILE A N 1
ATOM 739 C CA . ILE A 1 97 ? -2.270 -5.442 -0.231 1.00 98.25 97 ILE A CA 1
ATOM 740 C C . ILE A 1 97 ? -1.404 -4.707 -1.261 1.00 98.25 97 ILE A C 1
ATOM 742 O O . ILE A 1 97 ? -0.702 -5.378 -2.022 1.00 98.25 97 ILE A O 1
ATOM 746 N N . PRO A 1 98 ? -1.402 -3.362 -1.289 1.00 98.00 98 PRO A N 1
ATOM 747 C CA . PRO A 1 98 ? -0.541 -2.599 -2.189 1.00 98.00 98 PRO A CA 1
ATOM 748 C C . PRO A 1 98 ? 0.940 -2.920 -1.982 1.00 98.00 98 PRO A C 1
ATOM 750 O O . PRO A 1 98 ? 1.377 -3.070 -0.839 1.00 98.00 98 PRO A O 1
ATOM 753 N N . GLY A 1 99 ? 1.732 -2.928 -3.059 1.00 94.50 99 GLY A N 1
ATOM 754 C CA . GLY A 1 99 ? 3.162 -3.262 -2.999 1.00 94.50 99 GLY A CA 1
ATOM 755 C C . GLY A 1 99 ? 3.919 -2.457 -1.936 1.00 94.50 99 GLY A C 1
ATOM 756 O O . GLY A 1 99 ? 4.563 -3.033 -1.061 1.00 94.50 99 GLY A O 1
ATOM 757 N N . GLY A 1 100 ? 3.743 -1.132 -1.921 1.00 92.25 100 GLY A N 1
ATOM 758 C CA . GLY A 1 100 ? 4.368 -0.257 -0.919 1.00 92.25 100 GLY A CA 1
ATOM 759 C C . GLY A 1 100 ? 3.872 -0.458 0.521 1.00 92.25 100 GLY A C 1
ATOM 760 O O . GLY A 1 100 ? 4.560 -0.072 1.465 1.00 92.25 100 GLY A O 1
ATOM 761 N N . GLN A 1 101 ? 2.700 -1.067 0.727 1.00 96.62 101 GLN A N 1
ATOM 762 C CA . GLN A 1 101 ? 2.232 -1.417 2.069 1.00 96.62 101 GLN A CA 1
ATOM 763 C C . GLN A 1 101 ? 2.768 -2.776 2.525 1.00 96.62 101 GLN A C 1
ATOM 765 O O . GLN A 1 101 ? 3.007 -2.933 3.716 1.00 96.62 101 GLN A O 1
ATOM 770 N N . TYR A 1 102 ? 2.953 -3.745 1.627 1.00 94.69 102 TYR A N 1
ATOM 771 C CA . TYR A 1 102 ? 3.272 -5.129 1.993 1.00 94.69 102 TYR A CA 1
ATOM 772 C C . TYR A 1 102 ? 4.495 -5.234 2.918 1.00 94.69 102 TYR A C 1
ATOM 774 O O . TYR A 1 102 ? 4.404 -5.803 4.005 1.00 94.69 102 TYR A O 1
ATOM 782 N N . SER A 1 103 ? 5.619 -4.619 2.537 1.00 90.12 103 SER A N 1
ATOM 783 C CA . SER A 1 103 ? 6.850 -4.623 3.342 1.00 90.12 103 SER A CA 1
ATOM 784 C C . SER A 1 103 ? 6.685 -3.879 4.670 1.00 90.12 103 SER A C 1
ATOM 786 O O . SER A 1 103 ? 7.148 -4.353 5.706 1.00 90.12 103 SER A O 1
ATOM 788 N N . ASN A 1 104 ? 5.972 -2.752 4.659 1.00 91.94 104 ASN A N 1
ATOM 789 C CA . ASN A 1 104 ? 5.685 -1.964 5.856 1.00 91.94 104 ASN A CA 1
ATOM 790 C C . ASN A 1 104 ? 4.791 -2.719 6.850 1.00 91.94 104 ASN A C 1
ATOM 792 O O . ASN A 1 104 ? 5.080 -2.748 8.044 1.00 91.94 104 ASN A O 1
ATOM 796 N N . LEU A 1 105 ? 3.727 -3.366 6.368 1.00 94.81 105 LEU A N 1
ATOM 797 C CA . LEU A 1 105 ? 2.822 -4.164 7.193 1.00 94.81 105 LEU A CA 1
ATOM 798 C C . LEU A 1 105 ? 3.548 -5.383 7.772 1.00 94.81 105 LEU A C 1
ATOM 800 O O . LEU A 1 105 ? 3.374 -5.699 8.946 1.00 94.81 105 LEU A O 1
ATOM 804 N N . PHE A 1 106 ? 4.420 -6.025 6.992 1.00 92.62 106 PHE A N 1
ATOM 805 C CA . PHE A 1 106 ? 5.246 -7.126 7.483 1.00 92.62 106 PHE A CA 1
ATOM 806 C C . PHE A 1 106 ? 6.230 -6.675 8.575 1.00 92.62 106 PHE A C 1
ATOM 808 O O . PHE A 1 106 ? 6.376 -7.345 9.599 1.00 92.62 106 PHE A O 1
ATOM 815 N N . ALA A 1 107 ? 6.863 -5.509 8.412 1.00 91.50 107 ALA A N 1
ATOM 816 C CA . ALA A 1 107 ? 7.714 -4.920 9.445 1.00 91.50 107 ALA A CA 1
ATOM 817 C C . ALA A 1 107 ? 6.923 -4.593 10.728 1.00 91.50 107 ALA A C 1
ATOM 819 O O . ALA A 1 107 ? 7.395 -4.878 11.831 1.00 91.50 107 ALA A O 1
ATOM 820 N N . GLN A 1 108 ? 5.694 -4.080 10.599 1.00 92.88 108 GLN A N 1
ATOM 821 C CA . GLN A 1 108 ? 4.787 -3.873 11.734 1.00 92.88 108 GLN A CA 1
ATOM 822 C C . GLN A 1 108 ? 4.448 -5.197 12.432 1.00 92.88 108 GLN A C 1
ATOM 824 O O . GLN A 1 108 ? 4.598 -5.285 13.651 1.00 92.88 108 GLN A O 1
ATOM 829 N N . CYS A 1 109 ? 4.109 -6.253 11.683 1.00 92.56 109 CYS A N 1
ATOM 830 C CA . CYS A 1 109 ? 3.874 -7.590 12.244 1.00 92.56 109 CYS A CA 1
ATOM 831 C C . CYS A 1 109 ? 5.075 -8.093 13.043 1.00 92.56 109 CYS A C 1
ATOM 833 O O . CYS A 1 109 ? 4.914 -8.574 14.164 1.00 92.56 109 CYS A O 1
ATOM 835 N N . LYS A 1 110 ? 6.289 -7.933 12.497 1.00 90.88 110 LYS A N 1
ATOM 836 C CA . LYS A 1 110 ? 7.531 -8.282 13.198 1.00 90.88 110 LYS A CA 1
ATOM 837 C C . LYS A 1 110 ? 7.677 -7.515 14.510 1.00 90.88 110 LYS A C 1
ATOM 839 O O . LYS A 1 110 ? 7.950 -8.126 15.538 1.00 90.88 110 LYS A O 1
ATOM 844 N N . SER A 1 111 ? 7.448 -6.202 14.492 1.00 91.88 111 SER A N 1
ATOM 845 C CA . SER A 1 111 ? 7.548 -5.367 15.698 1.00 91.88 111 SER A CA 1
ATOM 846 C C . SER A 1 111 ? 6.539 -5.744 16.791 1.00 91.88 111 SER A C 1
ATOM 848 O O . SER A 1 111 ? 6.809 -5.537 17.970 1.00 91.88 111 SER A O 1
ATOM 850 N N . MET A 1 112 ? 5.402 -6.332 16.406 1.00 92.94 112 MET A N 1
ATOM 851 C CA . MET A 1 112 ? 4.330 -6.752 17.312 1.00 92.94 112 MET A CA 1
ATOM 852 C C . MET A 1 112 ? 4.456 -8.203 17.794 1.00 92.94 112 MET A C 1
ATOM 854 O O . MET A 1 112 ? 3.599 -8.657 18.547 1.00 92.94 112 MET A O 1
ATOM 858 N N . GLY A 1 113 ? 5.479 -8.951 17.372 1.00 92.31 113 GLY A N 1
ATOM 859 C CA . GLY A 1 113 ? 5.586 -10.364 17.744 1.00 92.31 113 GLY A CA 1
ATOM 860 C C . GLY A 1 113 ? 4.695 -11.309 16.935 1.00 92.31 113 GLY A C 1
ATOM 861 O O . GLY A 1 113 ? 4.476 -12.429 17.372 1.00 92.31 113 GLY A O 1
ATOM 862 N N . LEU A 1 114 ? 4.164 -10.867 15.788 1.00 91.31 114 LEU A N 1
ATOM 863 C CA . LEU A 1 114 ? 3.187 -11.605 14.970 1.00 91.31 114 LEU A CA 1
ATOM 864 C C . LEU A 1 114 ? 3.788 -12.157 13.665 1.00 91.31 114 LEU A C 1
ATOM 866 O O . LEU A 1 114 ? 3.066 -12.436 12.709 1.00 91.31 114 LEU A O 1
ATOM 870 N N . TRP A 1 115 ? 5.116 -12.258 13.566 1.00 87.31 115 TRP A N 1
ATOM 871 C CA . TRP A 1 115 ? 5.792 -12.640 12.317 1.00 87.31 115 TRP A CA 1
ATOM 872 C C . TRP A 1 115 ? 5.514 -14.085 11.890 1.00 87.31 115 TRP A C 1
ATOM 874 O O . TRP A 1 115 ? 5.495 -14.379 10.698 1.00 87.31 115 TRP A O 1
ATOM 884 N N . ASP A 1 116 ? 5.293 -14.979 12.849 1.00 93.56 116 ASP A N 1
ATOM 885 C CA . ASP A 1 116 ? 4.926 -16.383 12.653 1.00 93.56 116 ASP A CA 1
ATOM 886 C C . ASP A 1 116 ? 3.471 -16.549 12.187 1.00 93.56 116 ASP A C 1
ATOM 888 O O . ASP A 1 116 ? 3.114 -17.577 11.617 1.00 93.56 116 ASP A O 1
ATOM 892 N N . ARG A 1 117 ? 2.654 -15.505 12.359 1.00 95.19 117 ARG A N 1
ATOM 893 C CA . ARG A 1 117 ? 1.242 -15.436 11.960 1.00 95.19 117 ARG A CA 1
ATOM 894 C C . ARG A 1 117 ? 1.027 -14.623 10.681 1.00 95.19 117 ARG A C 1
ATOM 896 O O . ARG A 1 117 ? -0.087 -14.184 10.417 1.00 95.19 117 ARG A O 1
ATOM 903 N N . TRP A 1 118 ? 2.063 -14.411 9.863 1.00 94.56 118 TRP A N 1
ATOM 904 C CA . TRP A 1 118 ? 1.951 -13.571 8.661 1.00 94.56 118 TRP A CA 1
ATOM 905 C C . TRP A 1 118 ? 0.838 -14.022 7.705 1.00 94.56 118 TRP A C 1
ATOM 907 O O . TRP A 1 118 ? 0.076 -13.190 7.224 1.00 94.56 118 TRP A O 1
ATOM 917 N N . GLU A 1 119 ? 0.678 -15.328 7.487 1.00 95.38 119 GLU A N 1
ATOM 918 C CA . GLU A 1 119 ? -0.400 -15.845 6.632 1.00 95.38 119 GLU A CA 1
ATOM 919 C C . GLU A 1 119 ? -1.797 -15.518 7.179 1.00 95.38 119 GLU A C 1
ATOM 921 O O . GLU A 1 119 ? -2.692 -15.163 6.413 1.00 95.38 119 GLU A O 1
ATOM 926 N N . GLU A 1 120 ? -1.963 -15.548 8.503 1.00 97.81 120 GLU A N 1
ATOM 927 C CA . GLU A 1 120 ? -3.203 -15.138 9.164 1.00 97.81 120 GLU A CA 1
ATOM 928 C C . GLU A 1 120 ? -3.450 -13.633 8.997 1.00 97.81 120 GLU A C 1
ATOM 930 O O . GLU A 1 120 ? -4.585 -13.216 8.781 1.00 97.81 120 GLU A O 1
ATOM 935 N N . VAL A 1 121 ? -2.395 -12.811 9.027 1.00 97.69 121 VAL A N 1
ATOM 936 C CA . VAL A 1 121 ? -2.493 -11.369 8.746 1.00 97.69 121 VAL A CA 1
ATOM 937 C C . VAL A 1 121 ? -2.985 -11.115 7.325 1.00 97.69 121 VAL A C 1
ATOM 939 O O . VAL A 1 121 ? -3.854 -10.262 7.137 1.00 97.69 121 VAL A O 1
ATOM 942 N N . LEU A 1 122 ? -2.485 -11.856 6.333 1.00 97.69 122 LEU A N 1
ATOM 943 C CA . LEU A 1 122 ? -2.943 -11.735 4.945 1.00 97.69 122 LEU A CA 1
ATOM 944 C C . LEU A 1 122 ? -4.434 -12.086 4.805 1.00 97.69 122 LEU A C 1
ATOM 946 O O . LEU A 1 122 ? -5.183 -11.351 4.155 1.00 97.69 122 LEU A O 1
ATOM 950 N N . ASP A 1 123 ? -4.872 -13.171 5.447 1.00 98.62 123 ASP A N 1
ATOM 951 C CA . ASP A 1 123 ? -6.271 -13.608 5.428 1.00 98.62 123 ASP A CA 1
ATOM 952 C C . ASP A 1 123 ? -7.188 -12.621 6.170 1.00 98.62 123 ASP A C 1
ATOM 954 O O . ASP A 1 123 ? -8.230 -12.223 5.646 1.00 98.62 123 ASP A O 1
ATOM 958 N N . MET A 1 124 ? -6.772 -12.135 7.342 1.00 98.69 124 MET A N 1
ATOM 959 C CA . MET A 1 124 ? -7.524 -11.128 8.092 1.00 98.69 124 MET A CA 1
ATOM 960 C C . MET A 1 124 ? -7.620 -9.807 7.325 1.00 98.69 124 MET A C 1
ATOM 962 O O . MET A 1 124 ? -8.669 -9.168 7.328 1.00 98.69 124 MET A O 1
ATOM 966 N N . TYR A 1 125 ? -6.559 -9.391 6.628 1.00 98.69 125 TYR A N 1
ATOM 967 C CA . TYR A 1 125 ? -6.574 -8.183 5.802 1.00 98.69 125 TYR A CA 1
ATOM 968 C C . TYR A 1 125 ? -7.627 -8.278 4.685 1.00 98.69 125 TYR A C 1
ATOM 970 O O . TYR A 1 125 ? -8.396 -7.336 4.464 1.00 98.69 125 TYR A O 1
ATOM 978 N N . ARG A 1 126 ? -7.718 -9.434 4.012 1.00 98.69 126 ARG A N 1
ATOM 979 C CA . ARG A 1 126 ? -8.788 -9.731 3.046 1.00 98.69 126 ARG A CA 1
ATOM 980 C C . ARG A 1 126 ? -10.166 -9.658 3.700 1.00 98.69 126 ARG A C 1
ATOM 982 O O . ARG A 1 126 ? -11.080 -9.055 3.132 1.00 98.69 126 ARG A O 1
ATOM 989 N N . ASP A 1 127 ? -10.331 -10.279 4.860 1.00 98.81 127 ASP A N 1
ATOM 990 C CA . ASP A 1 127 ? -11.633 -10.388 5.518 1.00 98.81 127 ASP A CA 1
ATOM 991 C C . ASP A 1 127 ? -12.111 -9.034 6.056 1.00 98.81 127 ASP A C 1
ATOM 993 O O . ASP A 1 127 ? -13.276 -8.678 5.875 1.00 98.81 127 ASP A O 1
ATOM 997 N N . VAL A 1 128 ? -11.202 -8.198 6.563 1.00 98.75 128 VAL A N 1
ATOM 998 C CA . VAL A 1 128 ? -11.475 -6.790 6.887 1.00 98.75 128 VAL A CA 1
ATOM 999 C C . VAL A 1 128 ? -11.864 -5.995 5.640 1.00 98.75 128 VAL A C 1
ATOM 1001 O O . VAL A 1 128 ? -12.818 -5.220 5.674 1.00 98.75 128 VAL A O 1
ATOM 1004 N N . ASN A 1 129 ? -11.178 -6.185 4.510 1.00 98.50 129 ASN A N 1
ATOM 1005 C CA . ASN A 1 129 ? -11.566 -5.516 3.267 1.00 98.50 129 ASN A CA 1
ATOM 1006 C C . ASN A 1 129 ? -12.995 -5.899 2.841 1.00 98.50 129 ASN A C 1
ATOM 1008 O O . ASN A 1 129 ? -13.764 -5.041 2.405 1.00 98.50 129 ASN A O 1
ATOM 1012 N N . ARG A 1 130 ? -13.375 -7.175 2.988 1.00 98.44 130 ARG A N 1
ATOM 1013 C CA . ARG A 1 130 ? -14.746 -7.645 2.731 1.00 98.44 130 ARG A CA 1
ATOM 1014 C C . ARG A 1 130 ? -15.742 -7.027 3.708 1.00 98.44 130 ARG A C 1
ATOM 1016 O O . ARG A 1 130 ? -16.768 -6.528 3.251 1.00 98.44 130 ARG A O 1
ATOM 1023 N N . LEU A 1 131 ? -15.411 -6.992 4.999 1.00 98.31 131 LEU A N 1
ATOM 1024 C CA . LEU A 1 131 ? -16.206 -6.335 6.038 1.00 98.31 131 LEU A CA 1
ATOM 1025 C C . LEU A 1 131 ? -16.477 -4.868 5.678 1.00 98.31 131 LEU A C 1
ATOM 1027 O O . LEU A 1 131 ? -17.613 -4.420 5.741 1.00 98.31 131 LEU A O 1
ATOM 1031 N N . PHE A 1 132 ? -15.468 -4.134 5.206 1.00 97.62 132 PHE A N 1
ATOM 1032 C CA . PHE A 1 132 ? -15.612 -2.733 4.791 1.00 97.62 132 PHE A CA 1
ATOM 1033 C C . PHE A 1 132 ? -16.373 -2.530 3.471 1.00 97.62 132 PHE A C 1
ATOM 1035 O O . PHE A 1 132 ? -16.543 -1.392 3.038 1.00 97.62 132 PHE A O 1
ATOM 1042 N N . GLY A 1 133 ? -16.846 -3.594 2.817 1.00 97.00 133 GLY A N 1
ATOM 1043 C CA . GLY A 1 133 ? -17.572 -3.502 1.549 1.00 97.00 133 GLY A CA 1
ATOM 1044 C C . GLY A 1 133 ? -16.675 -3.464 0.309 1.00 97.00 133 GLY A C 1
ATOM 1045 O O . GLY A 1 133 ? -17.095 -2.955 -0.727 1.00 97.00 133 GLY A O 1
ATOM 1046 N N . ARG A 1 134 ? -15.461 -4.030 0.391 1.00 96.56 134 ARG A N 1
ATOM 1047 C CA . ARG A 1 134 ? -14.462 -4.117 -0.694 1.00 96.56 134 ARG A CA 1
ATOM 1048 C C . ARG A 1 134 ? -14.013 -2.748 -1.207 1.00 96.56 134 ARG A C 1
ATOM 1050 O O . ARG A 1 134 ? -14.171 -2.416 -2.382 1.00 96.56 134 ARG A O 1
ATOM 1057 N N . VAL A 1 135 ? -13.444 -1.957 -0.307 1.00 96.44 135 VAL A N 1
ATOM 1058 C CA . VAL A 1 135 ? -12.943 -0.617 -0.621 1.00 96.44 135 VAL A CA 1
ATOM 1059 C C . VAL A 1 135 ? -11.700 -0.664 -1.511 1.00 96.44 135 VAL A C 1
ATOM 1061 O O . VAL A 1 135 ? -10.958 -1.650 -1.547 1.00 96.44 135 VAL A O 1
ATOM 1064 N N . VAL A 1 136 ? -11.438 0.442 -2.211 1.00 97.81 136 VAL A N 1
ATOM 1065 C CA . VAL A 1 136 ? -10.120 0.668 -2.814 1.00 97.81 136 VAL A CA 1
ATOM 1066 C C . VAL A 1 136 ? -9.108 0.782 -1.680 1.00 97.81 136 VAL A C 1
ATOM 1068 O O . VAL A 1 136 ? -9.326 1.540 -0.741 1.00 97.81 136 VAL A O 1
ATOM 1071 N N . LYS A 1 137 ? -8.012 0.026 -1.773 1.00 98.06 137 LYS A N 1
ATOM 1072 C CA . LYS A 1 137 ? -6.942 0.004 -0.773 1.00 98.06 137 LYS A CA 1
ATOM 1073 C C . LYS A 1 137 ? -5.705 0.641 -1.368 1.00 98.06 137 LYS A C 1
ATOM 1075 O O . LYS A 1 137 ? -4.948 0.007 -2.085 1.00 98.06 137 LYS A O 1
ATOM 1080 N N . VAL A 1 138 ? -5.514 1.909 -1.058 1.00 97.75 138 VAL A N 1
ATOM 1081 C CA . VAL A 1 138 ? -4.297 2.683 -1.332 1.00 97.75 138 VAL A CA 1
ATOM 1082 C C . VAL A 1 138 ? -4.132 3.706 -0.213 1.00 97.75 138 VAL A C 1
ATOM 1084 O O . VAL A 1 138 ? -5.094 3.973 0.511 1.00 97.75 138 VAL A O 1
ATOM 1087 N N . THR A 1 139 ? -2.941 4.263 -0.013 1.00 96.25 139 THR A N 1
ATOM 1088 C CA . THR A 1 139 ? -2.720 5.251 1.050 1.00 96.25 139 THR A CA 1
ATOM 1089 C C . THR A 1 139 ? -3.754 6.383 0.960 1.00 96.25 139 THR A C 1
ATOM 1091 O O . THR A 1 139 ? -3.908 6.960 -0.117 1.00 96.25 139 THR A O 1
ATOM 1094 N N . PRO A 1 140 ? -4.461 6.727 2.056 1.00 96.38 140 PRO A N 1
ATOM 1095 C CA . PRO A 1 140 ? -4.330 6.191 3.421 1.00 96.38 140 PRO A CA 1
ATOM 1096 C C . PRO A 1 140 ? -5.265 5.012 3.779 1.00 96.38 140 PRO A C 1
ATOM 1098 O O . PRO A 1 140 ? -5.038 4.361 4.794 1.00 96.38 140 PRO A O 1
ATOM 1101 N N . SER A 1 141 ? -6.286 4.698 2.976 1.00 97.69 141 SER A N 1
ATOM 1102 C CA . SER A 1 141 ? -7.292 3.645 3.259 1.00 97.69 141 SER A CA 1
ATOM 1103 C C . SER A 1 141 ? -6.707 2.249 3.522 1.00 97.69 141 SER A C 1
ATOM 1105 O O . SER A 1 141 ? -7.195 1.513 4.379 1.00 97.69 141 SER A O 1
ATOM 1107 N N . SER A 1 142 ? -5.624 1.892 2.831 1.00 98.00 142 SER A N 1
ATOM 1108 C CA . SER A 1 142 ? -4.956 0.601 2.994 1.00 98.00 142 SER A CA 1
ATOM 1109 C C . SER A 1 142 ? -4.378 0.431 4.407 1.00 98.00 142 SER A C 1
ATOM 1111 O O . SER A 1 142 ? -4.419 -0.664 4.974 1.00 98.00 142 SER A O 1
ATOM 1113 N N . LYS A 1 143 ? -3.922 1.529 5.027 1.00 97.75 143 LYS A N 1
ATOM 1114 C CA . LYS A 1 143 ? -3.451 1.569 6.418 1.00 97.75 143 LYS A CA 1
ATOM 1115 C C . LYS A 1 143 ? -4.583 1.285 7.404 1.00 97.75 143 LYS A C 1
ATOM 1117 O O . LYS A 1 143 ? -4.372 0.542 8.348 1.00 97.75 143 LYS A O 1
ATOM 1122 N N . CYS A 1 144 ? -5.792 1.788 7.155 1.00 98.19 144 CYS A N 1
ATOM 1123 C CA . CYS A 1 144 ? -6.962 1.508 7.996 1.00 98.19 144 CYS A CA 1
ATOM 1124 C C . CYS A 1 144 ? -7.329 0.013 7.998 1.00 98.19 144 CYS A C 1
ATOM 1126 O O . CYS A 1 144 ? -7.633 -0.546 9.049 1.00 98.19 144 CYS A O 1
ATOM 1128 N N . VAL A 1 145 ? -7.262 -0.643 6.832 1.00 98.50 145 VAL A N 1
ATOM 1129 C CA . VAL A 1 145 ? -7.487 -2.097 6.706 1.00 98.50 145 VAL A CA 1
ATOM 1130 C C . VAL A 1 145 ? -6.412 -2.878 7.468 1.00 98.50 145 VAL A C 1
ATOM 1132 O O . VAL A 1 145 ? -6.738 -3.775 8.241 1.00 98.50 145 VAL A O 1
ATOM 1135 N N . GLY A 1 146 ? -5.139 -2.500 7.300 1.00 98.00 146 GLY A N 1
ATOM 1136 C CA . GLY A 1 146 ? -4.014 -3.127 8.000 1.00 98.00 146 GLY A CA 1
ATOM 1137 C C . GLY A 1 146 ? -4.089 -2.973 9.519 1.00 98.00 146 GLY A C 1
ATOM 1138 O O . GLY A 1 146 ? -3.950 -3.959 10.238 1.00 98.00 14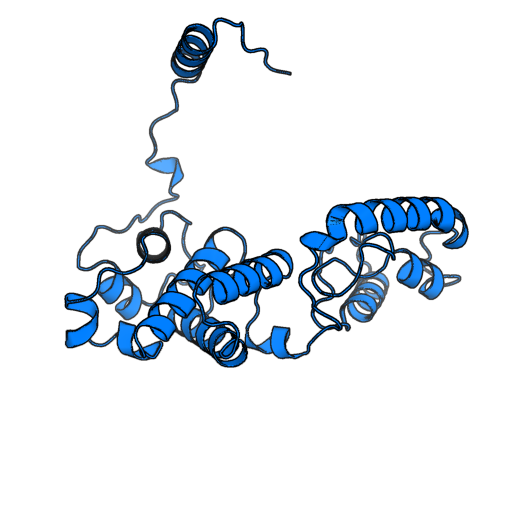6 GLY A O 1
ATOM 1139 N N . ASP A 1 147 ? -4.380 -1.763 10.004 1.00 97.75 147 ASP A N 1
ATOM 1140 C CA . ASP A 1 147 ? -4.515 -1.476 11.433 1.00 97.75 147 ASP A CA 1
ATOM 1141 C C . ASP A 1 147 ? -5.611 -2.340 12.074 1.00 97.75 147 ASP A C 1
ATOM 1143 O O . ASP A 1 147 ? -5.380 -2.925 13.132 1.00 97.75 147 ASP A O 1
ATOM 1147 N N . LEU A 1 148 ? -6.789 -2.462 11.441 1.00 98.31 148 LEU A N 1
ATOM 1148 C CA . LEU A 1 148 ? -7.857 -3.309 11.979 1.00 98.31 148 LEU A CA 1
ATOM 1149 C C . LEU A 1 148 ? -7.478 -4.791 11.940 1.00 98.31 148 LEU A C 1
ATOM 1151 O O . LEU A 1 148 ? -7.728 -5.499 12.911 1.00 98.31 148 LEU A O 1
ATOM 1155 N N . ALA A 1 149 ? -6.848 -5.260 10.859 1.00 98.31 149 ALA A N 1
ATOM 1156 C CA . ALA A 1 149 ? -6.439 -6.656 10.748 1.00 98.31 149 ALA A CA 1
ATOM 1157 C C . ALA A 1 149 ? -5.477 -7.059 11.878 1.00 98.31 149 ALA A C 1
ATOM 1159 O O . ALA A 1 149 ? -5.716 -8.045 12.578 1.00 98.31 149 ALA A O 1
ATOM 1160 N N . LEU A 1 150 ? -4.439 -6.252 12.122 1.00 97.31 150 LEU A N 1
ATOM 1161 C CA . LEU A 1 150 ? -3.499 -6.476 13.224 1.00 97.31 150 LEU A CA 1
ATOM 1162 C C . LEU A 1 150 ? -4.180 -6.381 14.591 1.00 97.31 150 LEU A C 1
ATOM 1164 O O . LEU A 1 150 ? -3.899 -7.180 15.486 1.00 97.31 150 LEU A O 1
ATOM 1168 N N . TYR A 1 151 ? -5.092 -5.422 14.750 1.00 96.69 151 TYR A N 1
ATOM 1169 C CA . TYR A 1 151 ? -5.837 -5.229 15.988 1.00 96.69 151 TYR A CA 1
ATOM 1170 C C . TYR A 1 151 ? -6.677 -6.456 16.360 1.00 96.69 151 TYR A C 1
ATOM 1172 O O . TYR A 1 151 ? -6.655 -6.894 17.512 1.00 96.69 151 TYR A O 1
ATOM 1180 N N . LEU A 1 152 ? -7.397 -7.021 15.387 1.00 97.44 152 LEU A N 1
ATOM 1181 C CA . LEU A 1 152 ? -8.247 -8.194 15.582 1.00 97.44 152 LEU A CA 1
ATOM 1182 C C . LEU A 1 152 ? -7.415 -9.436 15.918 1.00 97.44 152 LEU A C 1
ATOM 1184 O O . LEU A 1 152 ? -7.683 -10.099 16.920 1.00 97.44 152 LEU A O 1
ATOM 1188 N N . ILE A 1 153 ? -6.343 -9.686 15.162 1.00 96.88 153 ILE A N 1
ATOM 1189 C CA . ILE A 1 153 ? -5.419 -10.810 15.386 1.00 96.88 153 ILE A CA 1
ATOM 1190 C C . ILE A 1 153 ? -4.806 -10.775 16.785 1.00 96.88 153 ILE A C 1
ATOM 1192 O O . ILE A 1 153 ? -4.728 -11.807 17.460 1.00 96.88 153 ILE A O 1
ATOM 1196 N N . ASN A 1 154 ? -4.396 -9.591 17.245 1.00 94.50 154 ASN A N 1
ATOM 1197 C CA . ASN A 1 154 ? -3.800 -9.416 18.567 1.00 94.50 154 ASN A CA 1
ATOM 1198 C C . ASN A 1 154 ? -4.806 -9.646 19.712 1.00 94.50 154 ASN A C 1
ATOM 1200 O O . ASN A 1 154 ? -4.413 -9.942 20.837 1.00 94.50 154 ASN A O 1
ATOM 1204 N N . ARG A 1 155 ? -6.109 -9.526 19.435 1.00 94.69 155 ARG A N 1
ATOM 1205 C CA . ARG A 1 155 ? -7.189 -9.799 20.396 1.00 94.69 155 ARG A CA 1
ATOM 1206 C C . ARG A 1 155 ? -7.836 -11.175 20.226 1.00 94.69 155 ARG A C 1
ATOM 1208 O O . ARG A 1 155 ? -8.752 -11.488 20.980 1.00 94.69 155 ARG A O 1
ATOM 1215 N N . GLY A 1 156 ? -7.376 -11.984 19.270 1.00 95.88 156 GLY A N 1
ATOM 1216 C CA . GLY A 1 156 ? -7.984 -13.281 18.958 1.00 95.88 156 GLY A CA 1
ATOM 1217 C C . GLY A 1 156 ? -9.408 -13.161 18.407 1.00 95.88 156 GLY A C 1
ATOM 1218 O O . GLY A 1 156 ? -10.241 -14.018 18.688 1.00 95.88 156 GLY A O 1
ATOM 1219 N N . LEU A 1 157 ? -9.693 -12.079 17.679 1.00 97.56 157 LEU A N 1
ATOM 1220 C CA . LEU A 1 157 ? -10.999 -11.787 17.092 1.00 97.56 157 LEU A CA 1
ATOM 1221 C C . LEU A 1 157 ? -10.994 -12.034 15.582 1.00 97.56 157 LEU A C 1
ATOM 1223 O O . LEU A 1 157 ? -9.986 -11.841 14.903 1.00 97.56 157 LEU A O 1
ATOM 1227 N N . SER A 1 158 ? -12.157 -12.405 15.060 1.00 98.25 158 SER A N 1
ATOM 1228 C CA . SER A 1 158 ? -12.469 -12.456 13.633 1.00 98.25 158 SER A CA 1
ATOM 1229 C C . SER A 1 158 ? -12.955 -11.098 13.110 1.00 98.25 158 SER A C 1
ATOM 1231 O O . SER A 1 158 ? -13.348 -10.220 13.878 1.00 98.25 158 SER A O 1
ATOM 1233 N N . ALA A 1 159 ? -12.994 -10.921 11.786 1.00 98.00 159 ALA A N 1
ATOM 1234 C CA . ALA A 1 159 ? -13.596 -9.730 11.180 1.00 98.00 159 ALA A CA 1
ATOM 1235 C C . ALA A 1 159 ? -15.099 -9.596 11.508 1.00 98.00 159 ALA A C 1
ATOM 1237 O O . ALA A 1 159 ? -15.592 -8.488 11.701 1.00 98.00 159 ALA A O 1
ATOM 1238 N N . GLU A 1 160 ? -15.826 -10.710 11.621 1.00 97.19 160 GLU A N 1
ATOM 1239 C CA . GLU A 1 160 ? -17.260 -10.711 11.947 1.00 97.19 160 GLU A CA 1
ATOM 1240 C C . GLU A 1 160 ? -17.540 -10.262 13.387 1.00 97.19 160 GLU A C 1
ATOM 1242 O O . GLU A 1 160 ? -18.599 -9.697 13.661 1.00 97.19 160 GLU A O 1
ATOM 1247 N N . ASP A 1 161 ? -16.583 -10.444 14.303 1.00 97.94 161 ASP A N 1
ATOM 1248 C CA . ASP A 1 161 ? -16.709 -9.998 15.695 1.00 97.94 161 ASP A CA 1
ATOM 1249 C C . ASP A 1 161 ? -16.867 -8.477 15.820 1.00 97.94 161 ASP A C 1
ATOM 1251 O O . ASP A 1 161 ? -17.440 -8.003 16.799 1.00 97.94 161 ASP A O 1
ATOM 1255 N N . VAL A 1 162 ? -16.440 -7.707 14.811 1.00 97.38 162 VAL A N 1
ATOM 1256 C CA . VAL A 1 162 ? -16.665 -6.252 14.742 1.00 97.38 162 VAL A CA 1
ATOM 1257 C C . VAL A 1 162 ? -18.155 -5.904 14.770 1.00 97.38 162 VAL A C 1
ATOM 1259 O O . VAL A 1 162 ? -18.524 -4.855 15.287 1.00 97.38 162 VAL A O 1
ATOM 1262 N N . LEU A 1 163 ? -19.016 -6.778 14.243 1.00 97.19 163 LEU A N 1
ATOM 1263 C CA . LEU A 1 163 ? -20.461 -6.556 14.158 1.00 97.19 163 LEU A CA 1
ATOM 1264 C C . LEU A 1 163 ? -21.226 -7.006 15.407 1.00 97.19 163 LEU A C 1
ATOM 1266 O O . LEU A 1 163 ? -22.430 -6.768 15.493 1.00 97.19 163 LEU A O 1
ATOM 1270 N N . LYS A 1 164 ? -20.565 -7.666 16.364 1.00 96.69 164 LYS A N 1
ATOM 1271 C CA . LYS A 1 164 ? -21.206 -8.182 17.579 1.00 96.69 164 LYS A CA 1
ATOM 1272 C C . LYS A 1 164 ? -21.296 -7.073 18.632 1.00 96.69 164 LYS A C 1
ATOM 1274 O O . LYS A 1 164 ? -20.244 -6.648 19.116 1.00 96.69 164 LYS A O 1
ATOM 1279 N N . PRO A 1 165 ? -22.495 -6.604 19.030 1.00 93.00 165 PRO A N 1
ATOM 1280 C CA . PRO A 1 165 ? -22.634 -5.491 19.975 1.00 93.00 165 PRO A CA 1
ATOM 1281 C C . PRO A 1 165 ? -21.896 -5.724 21.300 1.00 93.00 165 PRO A C 1
ATOM 1283 O O . PRO A 1 165 ? -21.218 -4.836 21.811 1.00 93.00 165 PRO A O 1
ATOM 1286 N N . GLU A 1 166 ? -21.920 -6.956 21.816 1.00 94.00 166 GLU A N 1
ATOM 1287 C CA . GLU A 1 166 ? -21.262 -7.338 23.067 1.00 94.00 166 GLU A CA 1
ATOM 1288 C C . GLU A 1 166 ? -19.729 -7.207 23.047 1.00 94.00 166 GLU A C 1
ATOM 1290 O O . GLU A 1 166 ? -19.108 -7.173 24.120 1.00 94.00 166 GLU A O 1
ATOM 1295 N N . ILE A 1 167 ? -19.143 -7.136 21.846 1.00 93.50 167 ILE A N 1
ATOM 1296 C CA . ILE A 1 167 ? -17.726 -6.883 21.575 1.00 93.50 167 ILE A CA 1
ATOM 1297 C C . ILE A 1 167 ? -17.532 -5.412 21.205 1.00 93.50 167 ILE A C 1
ATOM 1299 O O . ILE A 1 167 ? -16.759 -4.717 21.868 1.00 93.50 167 ILE A O 1
ATOM 1303 N N . ALA A 1 168 ? -18.249 -4.937 20.182 1.00 91.19 168 ALA A N 1
ATOM 1304 C CA . ALA A 1 168 ? -18.112 -3.597 19.629 1.00 91.19 168 ALA A CA 1
ATOM 1305 C C . ALA A 1 168 ? -18.238 -2.524 20.712 1.00 91.19 168 ALA A C 1
ATOM 1307 O O . ALA A 1 168 ? -17.369 -1.659 20.809 1.00 91.19 168 ALA A O 1
ATOM 1308 N N . ASP A 1 169 ? -19.222 -2.632 21.607 1.00 90.69 169 ASP A N 1
ATOM 1309 C CA . ASP A 1 169 ? -19.464 -1.640 22.658 1.00 90.69 169 ASP A CA 1
ATOM 1310 C C . ASP A 1 169 ? -18.287 -1.512 23.634 1.00 90.69 169 ASP A C 1
ATOM 1312 O O . ASP A 1 169 ? -17.993 -0.414 24.109 1.00 90.69 169 ASP A O 1
ATOM 1316 N N . LYS A 1 170 ? -17.548 -2.602 23.871 1.00 91.50 170 LYS A N 1
ATOM 1317 C CA . LYS A 1 170 ? -16.450 -2.683 24.852 1.00 91.50 170 LYS A CA 1
ATOM 1318 C C . LYS A 1 170 ? -15.069 -2.386 24.271 1.00 91.50 170 LYS A C 1
ATOM 1320 O O . LYS A 1 170 ? -14.092 -2.353 25.017 1.00 91.50 170 LYS A O 1
ATOM 1325 N N . ILE A 1 171 ? -14.972 -2.223 22.955 1.00 92.94 171 ILE A N 1
ATOM 1326 C CA . ILE A 1 171 ? -13.703 -2.079 22.246 1.00 92.94 171 ILE A CA 1
ATOM 1327 C C . ILE A 1 171 ? -13.557 -0.674 21.681 1.00 92.94 171 ILE A C 1
ATOM 1329 O O . ILE A 1 171 ? -14.411 -0.202 20.936 1.00 92.94 171 ILE A O 1
ATOM 1333 N N . ASP A 1 172 ? -12.430 -0.033 21.968 1.00 93.44 172 ASP A N 1
ATOM 1334 C CA . ASP A 1 172 ? -12.005 1.148 21.226 1.00 93.44 172 ASP A CA 1
ATOM 1335 C C . ASP A 1 172 ? -11.264 0.709 19.963 1.00 93.44 172 ASP A C 1
ATOM 1337 O O . ASP A 1 172 ? -10.184 0.106 20.024 1.00 93.44 172 ASP A O 1
ATOM 1341 N N . TRP A 1 173 ? -11.884 0.971 18.814 1.00 97.06 173 TRP A N 1
ATOM 1342 C CA . TRP A 1 173 ? -11.320 0.666 17.504 1.00 97.06 173 TRP A CA 1
ATOM 1343 C C . TRP A 1 173 ? -10.138 1.592 17.179 1.00 97.06 173 TRP A C 1
ATOM 1345 O O . TRP A 1 173 ? -10.111 2.732 17.654 1.00 97.06 173 TRP A O 1
ATOM 1355 N N . PRO A 1 174 ? -9.170 1.149 16.349 1.00 97.69 174 PRO A N 1
ATOM 1356 C CA . PRO A 1 174 ? -8.073 2.007 15.907 1.00 97.69 174 PRO A CA 1
ATOM 1357 C C . PRO A 1 174 ? -8.588 3.332 15.331 1.00 97.69 174 PRO A C 1
ATOM 1359 O O . PRO A 1 174 ? -9.543 3.348 14.552 1.00 97.69 174 PRO A O 1
ATOM 1362 N N . SER A 1 175 ? -7.940 4.449 15.674 1.00 97.50 175 SER A N 1
ATOM 1363 C CA . SER A 1 175 ? -8.384 5.784 15.241 1.00 97.50 175 SER A CA 1
ATOM 1364 C C . SER A 1 175 ? -8.477 5.914 13.721 1.00 97.50 175 SER A C 1
ATOM 1366 O O . SER A 1 175 ? -9.413 6.522 13.226 1.00 97.50 175 SER A O 1
ATOM 1368 N N . SER A 1 176 ? -7.582 5.263 12.976 1.00 97.81 176 SER A N 1
ATOM 1369 C CA . SER A 1 176 ? -7.615 5.214 11.509 1.00 97.81 176 SER A CA 1
ATOM 1370 C C . SER A 1 176 ? -8.889 4.575 10.950 1.00 97.81 176 SER A C 1
ATOM 1372 O O . SER A 1 176 ? -9.377 4.991 9.901 1.00 97.81 176 SER A O 1
ATOM 1374 N N . VAL A 1 177 ? -9.440 3.575 11.638 1.00 98.06 177 VAL A N 1
ATOM 1375 C CA . VAL A 1 177 ? -10.684 2.894 11.262 1.00 98.06 177 VAL A CA 1
ATOM 1376 C C . VAL A 1 177 ? -11.875 3.788 11.578 1.00 98.06 177 VAL A C 1
ATOM 1378 O O . VAL A 1 177 ? -12.768 3.929 10.747 1.00 98.06 177 VAL A O 1
ATOM 1381 N N . VAL A 1 178 ? -11.857 4.441 12.743 1.00 97.75 178 VAL A N 1
ATOM 1382 C CA . VAL A 1 178 ? -12.876 5.429 13.118 1.00 97.75 178 VAL A CA 1
ATOM 1383 C C . VAL A 1 178 ? -12.881 6.590 12.124 1.00 97.75 178 VAL A C 1
ATOM 1385 O O . VAL A 1 178 ? -13.936 6.912 11.599 1.00 97.75 178 VAL A O 1
ATOM 1388 N N . ASP A 1 179 ? -11.720 7.157 11.790 1.00 97.25 179 ASP A N 1
ATOM 1389 C CA . ASP A 1 179 ? -11.585 8.259 10.831 1.00 97.25 179 ASP A CA 1
ATOM 1390 C C . ASP A 1 179 ? -12.048 7.860 9.418 1.00 97.25 179 ASP A C 1
ATOM 1392 O O . ASP A 1 179 ? -12.687 8.656 8.724 1.00 97.25 179 ASP A O 1
ATOM 1396 N N . LEU A 1 180 ? -11.756 6.624 8.988 1.00 97.25 180 LEU A N 1
ATOM 1397 C CA . LEU A 1 180 ? -12.262 6.074 7.728 1.00 97.25 180 LEU A CA 1
ATOM 1398 C C . LEU A 1 180 ? -13.795 6.011 7.739 1.00 97.25 180 LEU A C 1
ATOM 1400 O O . LEU A 1 180 ? -14.424 6.524 6.816 1.00 97.25 180 LEU A O 1
ATOM 1404 N N . MET A 1 181 ? -14.385 5.427 8.786 1.00 97.06 181 MET A N 1
ATOM 1405 C CA . MET A 1 181 ? -15.838 5.257 8.915 1.00 97.06 181 MET A CA 1
ATOM 1406 C C . MET A 1 181 ? -16.572 6.579 9.147 1.00 97.06 181 MET A C 1
ATOM 1408 O O . MET A 1 181 ? -17.714 6.729 8.724 1.00 97.06 181 MET A O 1
ATOM 1412 N N . GLU A 1 182 ? -15.921 7.564 9.762 1.00 96.12 182 GLU A N 1
ATOM 1413 C CA . GLU A 1 182 ? -16.436 8.930 9.910 1.00 96.12 182 GLU A CA 1
ATOM 1414 C C . GLU A 1 182 ? -16.497 9.652 8.553 1.00 96.12 182 GLU A C 1
ATOM 1416 O O . GLU A 1 182 ? -17.210 10.642 8.398 1.00 96.12 182 GLU A O 1
ATOM 1421 N N . GLY A 1 183 ? -15.770 9.146 7.552 1.00 95.50 183 GLY A N 1
ATOM 1422 C CA . GLY A 1 183 ? -15.716 9.710 6.210 1.00 95.50 183 GLY A CA 1
ATOM 1423 C C . GLY A 1 183 ? -14.608 10.735 6.012 1.00 95.50 183 GLY A C 1
ATOM 1424 O O . GLY A 1 183 ? -14.584 11.405 4.981 1.00 95.50 183 GLY A O 1
ATOM 1425 N N . LYS A 1 184 ? -13.651 10.863 6.945 1.00 95.62 184 LYS A N 1
ATOM 1426 C CA . LYS A 1 184 ? -12.527 11.818 6.828 1.00 95.62 184 LYS A CA 1
ATOM 1427 C C . LYS A 1 184 ? -11.602 11.521 5.647 1.00 95.62 184 LYS A C 1
ATOM 1429 O O . LYS A 1 184 ? -10.872 12.404 5.203 1.00 95.62 184 LYS A O 1
ATOM 1434 N N . LEU A 1 185 ? -11.649 10.297 5.123 1.00 95.44 185 LEU A N 1
ATOM 1435 C CA . LEU A 1 185 ? -10.914 9.854 3.936 1.00 95.44 185 LEU A CA 1
ATOM 1436 C C . LEU A 1 185 ? -11.781 9.899 2.660 1.00 95.44 185 LEU A C 1
ATOM 1438 O O . LEU A 1 185 ? -11.341 9.465 1.597 1.00 95.44 185 LEU A O 1
ATOM 1442 N N . GLY A 1 186 ? -13.000 10.435 2.751 1.00 94.69 186 GLY A N 1
ATOM 1443 C CA . GLY A 1 186 ? -14.027 10.325 1.720 1.00 94.69 186 GLY A CA 1
ATOM 1444 C C . GLY A 1 186 ? -14.844 9.038 1.846 1.00 94.69 186 GLY A C 1
ATOM 1445 O O . GLY A 1 186 ? -14.761 8.322 2.843 1.00 94.69 186 GLY A O 1
ATOM 1446 N N . PHE A 1 187 ? -15.646 8.758 0.818 1.00 93.00 187 PHE A N 1
ATOM 1447 C CA . PHE A 1 187 ? -16.595 7.645 0.803 1.00 93.00 187 PHE A CA 1
ATOM 1448 C C . PHE A 1 187 ? -16.388 6.773 -0.439 1.00 93.00 187 PHE A C 1
ATOM 1450 O O . PHE A 1 187 ? -16.147 7.314 -1.524 1.00 93.00 187 PHE A O 1
ATOM 1457 N N . PRO A 1 188 ? -16.531 5.441 -0.324 1.00 93.38 188 PRO A N 1
ATOM 1458 C CA . PRO A 1 188 ? -16.681 4.572 -1.484 1.00 93.38 188 PRO A CA 1
ATOM 1459 C C . PRO A 1 188 ? -17.897 4.989 -2.321 1.00 93.38 188 PRO A C 1
ATOM 1461 O O . PRO A 1 188 ? -18.854 5.558 -1.797 1.00 93.38 188 PRO A O 1
ATOM 1464 N N . HIS A 1 189 ? -17.917 4.643 -3.610 1.00 90.06 189 HIS A N 1
ATOM 1465 C CA . HIS A 1 189 ? -19.014 5.007 -4.525 1.00 90.06 189 HIS A CA 1
ATOM 1466 C C . HIS A 1 189 ? -20.396 4.510 -4.071 1.00 90.06 189 HIS A C 1
ATOM 1468 O O . HIS A 1 189 ? -21.406 5.095 -4.447 1.00 90.06 189 HIS A O 1
ATOM 1474 N N . ARG A 1 190 ? -20.442 3.432 -3.279 1.00 90.88 190 ARG A N 1
ATOM 1475 C CA . ARG A 1 190 ? -21.661 2.860 -2.677 1.00 90.88 190 ARG A CA 1
ATOM 1476 C C . ARG A 1 190 ? -21.786 3.121 -1.172 1.00 90.88 190 ARG A C 1
ATOM 1478 O O . ARG A 1 190 ? -22.674 2.557 -0.543 1.00 90.88 190 ARG A O 1
ATOM 1485 N N . GLY A 1 191 ? -20.917 3.955 -0.606 1.00 93.25 191 GLY A N 1
ATOM 1486 C CA . GLY A 1 191 ? -20.785 4.123 0.839 1.00 93.25 191 GLY A CA 1
ATOM 1487 C C . GLY A 1 191 ? -20.190 2.893 1.531 1.00 93.25 191 GLY A C 1
ATOM 1488 O O . GLY A 1 191 ? -19.827 1.905 0.889 1.00 93.25 191 GLY A O 1
ATOM 1489 N N . PHE A 1 192 ? -20.069 2.979 2.854 1.00 96.00 192 PHE A N 1
ATOM 1490 C CA . PHE A 1 192 ? -19.689 1.850 3.703 1.00 96.00 192 PHE A CA 1
ATOM 1491 C C . PHE A 1 192 ? -20.929 1.034 4.101 1.00 96.00 192 PHE A C 1
ATOM 1493 O O . PHE A 1 192 ? -22.030 1.586 4.155 1.00 96.00 192 PHE A O 1
ATOM 1500 N N . PRO A 1 193 ? -20.786 -0.264 4.425 1.00 97.06 193 PRO A N 1
ATOM 1501 C CA . PRO A 1 193 ? -21.867 -1.027 5.043 1.00 97.06 193 PRO A CA 1
ATOM 1502 C C . PRO A 1 193 ? -22.307 -0.382 6.366 1.00 97.06 193 PRO A C 1
ATOM 1504 O O . PRO A 1 193 ? -21.500 -0.251 7.287 1.00 97.06 193 PRO A O 1
ATOM 1507 N N . SER A 1 194 ? -23.586 -0.008 6.479 1.00 95.44 194 SER A N 1
ATOM 1508 C CA . SER A 1 194 ? -24.096 0.771 7.621 1.00 95.44 194 SER A CA 1
ATOM 1509 C C . SER A 1 194 ? -23.876 0.073 8.961 1.00 95.44 194 SER A C 1
ATOM 1511 O O . SER A 1 194 ? -23.403 0.700 9.896 1.00 95.44 194 SER A O 1
ATOM 1513 N N . ALA A 1 195 ? -24.098 -1.244 9.034 1.00 96.19 195 ALA A N 1
ATOM 1514 C CA . ALA A 1 195 ? -23.889 -2.015 10.261 1.00 96.19 195 ALA A CA 1
ATOM 1515 C C . ALA A 1 195 ? -22.438 -1.943 10.776 1.00 96.19 195 ALA A C 1
ATOM 1517 O O . ALA A 1 195 ? -22.209 -1.882 11.981 1.00 96.19 195 ALA A O 1
ATOM 1518 N N . VAL A 1 196 ? -21.456 -1.915 9.867 1.00 96.50 196 VAL A N 1
ATOM 1519 C CA . VAL A 1 196 ? -20.036 -1.771 10.229 1.00 96.50 196 VAL A CA 1
ATOM 1520 C C . VAL A 1 196 ? -19.757 -0.347 10.686 1.00 96.50 196 VAL A C 1
ATOM 1522 O O . VAL A 1 196 ? -19.084 -0.138 11.693 1.00 96.50 196 VAL A O 1
ATOM 1525 N N . GLN A 1 197 ? -20.289 0.634 9.959 1.00 95.38 197 GLN A N 1
ATOM 1526 C CA . GLN A 1 197 ? -20.121 2.043 10.284 1.00 95.38 197 GLN A CA 1
ATOM 1527 C C . GLN A 1 197 ? -20.711 2.365 11.666 1.00 95.38 197 GLN A C 1
ATOM 1529 O O . GLN A 1 197 ? -20.042 2.997 12.479 1.00 95.38 197 GLN A O 1
ATOM 1534 N N . ASP A 1 198 ? -21.904 1.856 11.974 1.00 95.50 198 ASP A N 1
ATOM 1535 C CA . ASP A 1 198 ? -22.573 2.024 13.265 1.00 95.50 198 ASP A CA 1
ATOM 1536 C C . ASP A 1 198 ? -21.773 1.377 14.406 1.00 95.50 198 ASP A C 1
ATOM 1538 O O . ASP A 1 198 ? -21.524 2.021 15.430 1.00 95.50 198 ASP A O 1
ATOM 1542 N N . ALA A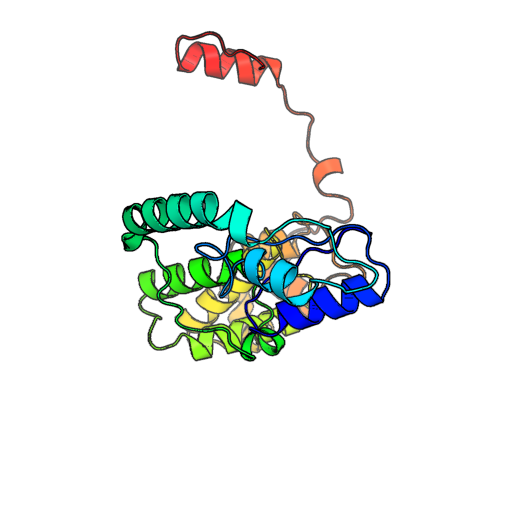 1 199 ? -21.296 0.141 14.205 1.00 96.06 199 ALA A N 1
ATOM 1543 C CA . ALA A 1 199 ? -20.486 -0.586 15.186 1.00 96.06 199 ALA A CA 1
ATOM 1544 C C . ALA A 1 199 ? -19.135 0.094 15.479 1.00 96.06 199 ALA A C 1
ATOM 1546 O O . ALA A 1 199 ? -18.629 0.038 16.605 1.00 96.06 199 ALA A O 1
ATOM 1547 N N . VAL A 1 200 ? -18.542 0.755 14.479 1.00 97.00 200 VAL A N 1
ATOM 1548 C CA . VAL A 1 200 ? -17.278 1.487 14.641 1.00 97.00 200 VAL A CA 1
ATOM 1549 C C . VAL A 1 200 ? -17.493 2.863 15.269 1.00 97.00 200 VAL A C 1
ATOM 1551 O O . VAL A 1 200 ? -16.722 3.268 16.143 1.00 97.00 200 VAL A O 1
ATOM 1554 N N . LEU A 1 201 ? -18.514 3.600 14.826 1.00 96.25 201 LEU A N 1
ATOM 1555 C CA . LEU A 1 201 ? -18.719 4.995 15.216 1.00 96.25 201 LEU A CA 1
ATOM 1556 C C . LEU A 1 201 ? -19.411 5.159 16.562 1.00 96.25 201 LEU A C 1
ATOM 1558 O O . LEU A 1 201 ? -19.183 6.179 17.212 1.00 96.25 201 LEU A O 1
ATOM 1562 N N . LYS A 1 202 ? -20.239 4.200 16.994 1.00 94.44 202 LYS A N 1
ATOM 1563 C CA . LYS A 1 202 ? -20.946 4.254 18.288 1.00 94.44 202 LYS A CA 1
ATOM 1564 C C . LYS A 1 202 ? -21.696 5.579 18.498 1.00 94.44 202 LYS A C 1
ATOM 1566 O O . LYS A 1 202 ? -21.587 6.223 19.539 1.00 94.44 202 LYS A O 1
ATOM 1571 N N . GLY A 1 203 ? -22.406 6.028 17.464 1.00 92.19 203 GLY A N 1
ATOM 1572 C CA . GLY A 1 203 ? -23.154 7.288 17.478 1.00 92.19 203 GLY A CA 1
ATOM 1573 C C . GLY A 1 203 ? -22.327 8.551 17.213 1.00 92.19 203 GLY A C 1
ATOM 1574 O O . GLY A 1 203 ? -22.894 9.644 17.228 1.00 92.19 203 GLY A O 1
ATOM 1575 N N . LYS A 1 204 ? -21.018 8.445 16.937 1.00 93.00 204 LYS A N 1
ATOM 1576 C CA . LYS A 1 204 ? -20.241 9.581 16.415 1.00 93.00 204 LYS A CA 1
ATOM 1577 C C . LYS A 1 204 ? -20.827 10.061 15.079 1.00 93.00 204 LYS A C 1
ATOM 1579 O O . LYS A 1 204 ? -21.231 9.231 14.261 1.00 93.00 204 LYS A O 1
ATOM 1584 N N . PRO A 1 205 ? -20.875 11.386 14.849 1.00 91.50 205 PRO A N 1
ATOM 1585 C CA . PRO A 1 205 ? -21.438 11.939 13.628 1.00 91.50 205 PRO A CA 1
ATOM 1586 C C . PRO A 1 205 ? -20.599 11.541 12.416 1.00 91.50 205 PRO A C 1
ATOM 1588 O O . PRO A 1 205 ? -19.379 11.446 12.496 1.00 91.50 205 PRO A O 1
ATOM 1591 N N . GLN A 1 206 ? -21.271 11.346 11.289 1.00 92.88 206 GLN A N 1
ATOM 1592 C CA . GLN A 1 206 ? -20.637 11.077 10.006 1.00 92.88 206 GLN A CA 1
ATOM 1593 C C . GLN A 1 206 ? -20.505 12.373 9.217 1.00 92.88 206 GLN A C 1
ATOM 1595 O O . GLN A 1 206 ? -21.405 13.219 9.230 1.00 92.88 206 GLN A O 1
ATOM 1600 N N . LEU A 1 207 ? -19.416 12.505 8.466 1.00 92.38 207 LEU A N 1
ATOM 1601 C CA . LEU A 1 207 ? -19.377 13.472 7.383 1.00 92.38 207 LEU A CA 1
ATOM 1602 C C . LEU A 1 207 ? -20.343 13.019 6.277 1.00 92.38 207 LEU A C 1
ATOM 1604 O O . LEU A 1 207 ? -20.528 11.832 6.029 1.00 92.38 207 LEU A O 1
ATOM 1608 N N . THR A 1 208 ? -20.970 13.974 5.601 1.00 86.81 208 THR A N 1
ATOM 1609 C CA . THR A 1 208 ? -21.842 13.723 4.433 1.00 86.81 208 THR A CA 1
ATOM 1610 C C . THR A 1 208 ? -21.358 14.459 3.187 1.00 86.81 208 THR A C 1
ATOM 1612 O O . THR A 1 208 ? -21.944 14.361 2.111 1.00 86.81 208 THR A O 1
ATOM 1615 N N . VAL A 1 209 ? -20.263 15.205 3.330 1.00 93.19 209 VAL A N 1
ATOM 1616 C CA . VAL A 1 209 ? -19.653 16.045 2.303 1.00 93.19 209 VAL A CA 1
ATOM 1617 C C . VAL A 1 209 ? -18.163 15.742 2.207 1.00 93.19 209 VAL A C 1
ATOM 1619 O O . VAL A 1 209 ? -17.590 15.057 3.054 1.00 93.19 209 VAL A O 1
ATOM 1622 N N . ARG A 1 210 ? -17.507 16.276 1.173 1.00 95.31 210 ARG A N 1
ATOM 1623 C CA . ARG A 1 210 ? -16.052 16.170 1.021 1.00 95.31 210 ARG A CA 1
ATOM 1624 C C . ARG A 1 210 ? -15.353 16.708 2.288 1.00 95.31 210 ARG A C 1
ATOM 1626 O O . ARG A 1 210 ? -15.624 17.853 2.645 1.00 95.31 210 ARG A O 1
ATOM 1633 N N . PRO A 1 211 ? -14.401 15.979 2.904 1.00 94.12 211 PRO A N 1
ATOM 1634 C CA . PRO A 1 211 ? -13.765 16.384 4.166 1.00 94.12 211 PRO A CA 1
ATOM 1635 C C . PRO A 1 211 ? -13.190 17.802 4.161 1.00 94.12 211 PRO A C 1
ATOM 1637 O O . PRO A 1 211 ? -13.449 18.593 5.059 1.00 94.12 211 PRO A O 1
ATOM 1640 N N . GLY A 1 212 ? -12.492 18.187 3.092 1.00 95.31 212 GLY A N 1
ATOM 1641 C CA . GLY A 1 212 ? -11.934 19.536 2.979 1.00 95.31 212 GLY A CA 1
ATOM 1642 C C . GLY A 1 212 ? -12.959 20.647 2.713 1.00 95.31 212 GLY A C 1
ATOM 1643 O O . GLY A 1 212 ? -12.541 21.765 2.446 1.00 95.31 212 GLY A O 1
ATOM 1644 N N . ALA A 1 213 ? -14.265 20.360 2.672 1.00 94.94 213 ALA A N 1
ATOM 1645 C CA . ALA A 1 213 ? -15.316 21.378 2.585 1.00 94.94 213 ALA A CA 1
ATOM 1646 C C . ALA A 1 213 ? -15.755 21.891 3.967 1.00 94.94 213 ALA A C 1
ATOM 1648 O O . ALA A 1 213 ? -16.359 22.953 4.044 1.00 94.94 213 ALA A O 1
ATOM 1649 N N . VAL A 1 214 ? -15.445 21.149 5.037 1.00 93.25 214 VAL A N 1
ATOM 1650 C CA . VAL A 1 214 ? -15.766 21.516 6.429 1.00 93.25 214 VAL A CA 1
ATOM 1651 C C . VAL A 1 214 ? -14.533 21.952 7.225 1.00 93.25 214 VAL A C 1
ATOM 1653 O O . VAL A 1 214 ? -14.624 22.185 8.424 1.00 93.25 214 VAL A O 1
ATOM 1656 N N . MET A 1 215 ? -13.371 22.029 6.573 1.00 93.81 215 MET A N 1
ATOM 1657 C CA . MET A 1 215 ? -12.137 22.511 7.186 1.00 93.81 215 MET A CA 1
ATOM 1658 C C . MET A 1 215 ? -12.014 24.020 7.003 1.00 93.81 215 MET A C 1
ATOM 1660 O O . MET A 1 215 ? -12.195 24.523 5.891 1.00 93.81 215 MET A O 1
ATOM 1664 N N . ASP A 1 216 ? -11.627 24.717 8.067 1.00 95.75 216 ASP A N 1
ATOM 1665 C CA . ASP A 1 216 ? -11.290 26.133 7.981 1.00 95.75 216 ASP A CA 1
ATOM 1666 C C . ASP A 1 216 ? -10.053 26.351 7.090 1.00 95.75 216 ASP A C 1
ATOM 1668 O O . ASP A 1 216 ? -9.113 25.540 7.113 1.00 95.75 216 ASP A O 1
ATOM 1672 N N . PRO A 1 217 ? -10.005 27.447 6.310 1.00 96.62 217 PRO A N 1
ATOM 1673 C CA . PRO A 1 217 ? -8.800 27.836 5.593 1.00 96.62 217 PRO A CA 1
ATOM 1674 C C . PRO A 1 217 ? -7.610 27.982 6.548 1.00 96.62 217 PRO A C 1
ATOM 1676 O O . PRO A 1 217 ? -7.708 28.608 7.602 1.00 96.62 217 PRO A O 1
ATOM 1679 N N . ALA A 1 218 ? -6.460 27.426 6.172 1.00 95.88 218 ALA A N 1
ATOM 1680 C CA . ALA A 1 218 ? -5.254 27.550 6.980 1.00 95.88 218 ALA A CA 1
ATOM 1681 C C . ALA A 1 218 ? -4.703 28.986 6.943 1.00 95.88 218 ALA A C 1
ATOM 1683 O O . ALA A 1 218 ? -4.496 29.542 5.863 1.00 95.88 218 ALA A O 1
ATOM 1684 N N . ASP A 1 219 ? -4.362 29.544 8.108 1.00 96.38 219 ASP A N 1
ATOM 1685 C CA . ASP A 1 219 ? -3.557 30.767 8.197 1.00 96.38 219 ASP A CA 1
ATOM 1686 C C . ASP A 1 219 ? -2.089 30.459 7.861 1.00 96.38 219 ASP A C 1
ATOM 1688 O O . ASP A 1 219 ? -1.282 30.082 8.714 1.00 96.38 219 ASP A O 1
ATOM 1692 N N . LEU A 1 220 ? -1.752 30.564 6.576 1.00 95.12 220 LEU A N 1
ATOM 1693 C CA . LEU A 1 220 ? -0.402 30.294 6.084 1.00 95.12 220 LEU A CA 1
ATOM 1694 C C . LEU A 1 220 ? 0.606 31.359 6.529 1.00 95.12 220 LEU A C 1
ATOM 1696 O O . LEU A 1 220 ? 1.784 31.039 6.676 1.00 95.12 220 LEU A O 1
ATOM 1700 N N . VAL A 1 221 ? 0.160 32.601 6.745 1.00 94.62 221 VAL A N 1
ATOM 1701 C CA . VAL A 1 221 ? 1.037 33.707 7.151 1.00 94.62 221 VAL A CA 1
ATOM 1702 C C . VAL A 1 221 ? 1.421 33.532 8.611 1.00 94.62 221 VAL A C 1
ATOM 1704 O O . VAL A 1 221 ? 2.609 33.456 8.909 1.00 94.62 221 VAL A O 1
ATOM 1707 N N . GLY A 1 222 ? 0.439 33.362 9.500 1.00 95.88 222 GLY A N 1
ATOM 1708 C CA . GLY A 1 222 ? 0.699 33.138 10.920 1.00 95.88 222 GLY A CA 1
ATOM 1709 C C . GLY A 1 222 ? 1.531 31.882 11.169 1.00 95.88 222 GLY A C 1
ATOM 1710 O O . GLY A 1 222 ? 2.482 31.923 11.947 1.00 95.88 222 GLY A O 1
ATOM 1711 N N . LYS A 1 223 ? 1.258 30.779 10.451 1.00 94.88 223 LYS A N 1
ATOM 1712 C CA . LYS A 1 223 ? 2.079 29.556 10.544 1.00 94.88 223 LYS A CA 1
ATOM 1713 C C . LYS A 1 223 ? 3.518 29.777 10.097 1.00 94.88 223 LYS A C 1
ATOM 1715 O O . LYS A 1 223 ? 4.426 29.250 10.733 1.00 94.88 223 LYS A O 1
ATOM 1720 N N . LYS A 1 224 ? 3.731 30.531 9.016 1.00 94.50 224 LYS A N 1
ATOM 1721 C CA . LYS A 1 224 ? 5.077 30.883 8.565 1.00 94.50 224 LYS A CA 1
ATOM 1722 C C . LYS A 1 224 ? 5.799 31.688 9.645 1.00 94.50 224 LYS A C 1
ATOM 1724 O O . LYS A 1 224 ? 6.872 31.269 10.059 1.00 94.50 224 LYS A O 1
ATOM 1729 N N . THR A 1 225 ? 5.189 32.766 10.137 1.00 95.44 225 THR A N 1
ATOM 1730 C CA . THR A 1 225 ? 5.780 33.620 11.178 1.00 95.44 225 THR A CA 1
ATOM 1731 C C . THR A 1 225 ? 6.141 32.816 12.425 1.00 95.44 225 THR A C 1
ATOM 1733 O O . THR A 1 225 ? 7.268 32.901 12.897 1.00 95.44 225 THR A O 1
ATOM 1736 N N . ALA A 1 226 ? 5.233 31.965 12.910 1.00 95.69 226 ALA A N 1
ATOM 1737 C CA . ALA A 1 226 ? 5.483 31.128 14.082 1.00 95.69 226 ALA A CA 1
ATOM 1738 C C . ALA A 1 226 ? 6.673 30.169 13.886 1.00 95.69 226 ALA A C 1
ATOM 1740 O O . ALA A 1 226 ? 7.458 29.961 14.808 1.00 95.69 226 ALA A O 1
ATOM 1741 N N . LEU A 1 227 ? 6.830 29.594 12.688 1.00 95.38 227 LEU A N 1
ATOM 1742 C CA . LEU A 1 227 ? 7.975 28.738 12.366 1.00 95.38 227 LEU A CA 1
ATOM 1743 C C . LEU A 1 227 ? 9.277 29.543 12.268 1.00 95.38 227 LEU A C 1
ATOM 1745 O O . LEU A 1 227 ? 10.305 29.102 12.775 1.00 95.38 227 LEU A O 1
ATOM 1749 N N . GLU A 1 228 ? 9.248 30.719 11.644 1.00 96.12 228 GLU A N 1
ATOM 1750 C CA . GLU A 1 228 ? 10.423 31.591 11.543 1.00 96.12 228 GLU A CA 1
ATOM 1751 C C . GLU A 1 228 ? 10.903 32.050 12.925 1.00 96.12 228 GLU A C 1
ATOM 1753 O O . GLU A 1 228 ? 12.102 32.018 13.201 1.00 96.12 228 GLU A O 1
ATOM 1758 N N . GLU A 1 229 ? 9.976 32.392 13.823 1.00 96.69 229 GLU A N 1
ATOM 1759 C CA . GLU A 1 229 ? 10.269 32.714 15.223 1.00 96.69 229 GLU A CA 1
ATOM 1760 C C . GLU A 1 229 ? 10.833 31.509 15.983 1.00 96.69 229 GLU A C 1
ATOM 1762 O O . GLU A 1 229 ? 11.840 31.635 16.680 1.00 96.69 229 GLU A O 1
ATOM 1767 N N . GLN A 1 230 ? 10.223 30.329 15.824 1.00 97.19 230 GLN A N 1
ATOM 1768 C CA . GLN A 1 230 ? 10.658 29.107 16.500 1.00 97.19 230 GLN A CA 1
ATOM 1769 C C . GLN A 1 230 ? 12.092 28.707 16.123 1.00 97.19 230 GLN A C 1
ATOM 1771 O O . GLN A 1 230 ? 12.845 28.248 16.983 1.00 97.19 230 GLN A O 1
ATOM 1776 N N . TYR A 1 231 ? 12.462 28.845 14.849 1.00 95.81 231 TYR A N 1
ATOM 1777 C CA . TYR A 1 231 ? 13.752 28.379 14.330 1.00 95.81 231 TYR A CA 1
ATOM 1778 C C . TYR A 1 231 ? 14.770 29.502 14.099 1.00 95.81 231 TYR A C 1
ATOM 1780 O O . TYR A 1 231 ? 15.902 29.220 13.707 1.00 95.81 231 TYR A O 1
ATOM 1788 N N . GLY A 1 232 ? 14.397 30.761 14.344 1.00 94.75 232 GLY A N 1
ATOM 1789 C CA . GLY A 1 232 ? 15.278 31.919 14.190 1.00 94.75 232 GLY A CA 1
ATOM 1790 C C . GLY A 1 232 ? 15.797 32.114 12.763 1.00 94.75 232 GLY A C 1
ATOM 1791 O O . GLY A 1 232 ? 16.900 32.625 12.579 1.00 94.75 232 GLY A O 1
ATOM 1792 N N . THR A 1 233 ? 15.044 31.671 11.754 1.00 94.12 233 THR A N 1
ATOM 1793 C CA . THR A 1 233 ? 15.445 31.738 10.344 1.00 94.12 233 THR A CA 1
ATOM 1794 C C . THR A 1 233 ? 14.255 32.030 9.445 1.00 94.12 233 THR A C 1
ATOM 1796 O O . THR A 1 233 ? 13.145 31.574 9.711 1.00 94.12 233 THR A O 1
ATOM 1799 N N . THR A 1 234 ? 14.491 32.766 8.361 1.00 92.00 234 THR A N 1
ATOM 1800 C CA . THR A 1 234 ? 13.476 33.056 7.346 1.00 92.00 234 THR A CA 1
ATOM 1801 C C . THR A 1 234 ? 13.185 31.801 6.527 1.00 92.00 234 THR A C 1
ATOM 1803 O O . THR A 1 234 ? 14.091 31.174 5.977 1.00 92.00 234 THR A O 1
ATOM 1806 N N . MET A 1 235 ? 11.909 31.456 6.395 1.00 88.12 235 MET A N 1
ATOM 1807 C CA . MET A 1 235 ? 11.443 30.333 5.591 1.00 88.12 235 MET A CA 1
ATOM 1808 C C . MET A 1 235 ? 11.151 30.826 4.171 1.00 88.12 235 MET A C 1
ATOM 1810 O O . MET A 1 235 ? 10.245 31.640 3.932 1.00 88.12 235 MET A O 1
ATOM 1814 N N . HIS A 1 236 ? 11.925 30.330 3.209 1.00 83.44 236 HIS A N 1
ATOM 1815 C CA . HIS A 1 236 ? 11.734 30.622 1.793 1.00 83.44 236 HIS A CA 1
ATOM 1816 C C . HIS A 1 236 ? 10.708 29.661 1.178 1.00 83.44 236 HIS A C 1
ATOM 1818 O O . HIS A 1 236 ? 10.667 28.478 1.507 1.00 83.44 236 HIS A O 1
ATOM 1824 N N . ARG A 1 237 ? 9.862 30.184 0.284 1.00 67.69 237 ARG A N 1
ATOM 1825 C CA . ARG A 1 237 ? 9.187 29.353 -0.717 1.00 67.69 237 ARG A CA 1
ATOM 1826 C C . ARG A 1 237 ? 10.207 29.149 -1.831 1.00 67.69 237 ARG A C 1
ATOM 1828 O O . ARG A 1 237 ? 10.556 30.138 -2.474 1.00 67.69 237 ARG A O 1
ATOM 1835 N N . GLU A 1 238 ? 10.712 27.931 -1.985 1.00 49.47 238 GLU A N 1
ATOM 1836 C CA . GLU A 1 238 ? 11.306 27.508 -3.260 1.00 49.47 238 GLU A CA 1
ATOM 1837 C C . GLU A 1 238 ? 10.224 27.427 -4.344 1.00 49.47 238 GLU A C 1
ATOM 1839 O O . GLU A 1 238 ? 9.062 27.088 -4.000 1.00 49.47 238 GLU A O 1
#

Organism: NCBI:txid311494

pLDDT: mean 95.35, std 4.36, range [49.47, 98.81]

Secondary structure (DSSP, 8-state):
-EE----TTS-HHHHHHHHHHTT-SEE--B-GGG-STTSPPBHHHHHHHHTTSTT-----GGGGHHHHHHHHHHHHHTGGG-----S--TTHHHH---HHHHHHHHHHHHHTT-GGGHHHHHHHHHHHHHHTTS----TTHHHHHHHHHHHHHHTT--SGGGG-HHHHTT----HHHHHHHHTTT---TT---HHHHHHHHTTPPPP-S-GGGSSPPP-HHHHHHHHHHHHTS-----

InterPro domains:
  IPR000891 Pyruvate carboxyltransferase [PS50991] (1-65)
  IPR003379 Carboxylase, conserved domain [PF02436] (92-233)
  IPR013785 Aldolase-type TIM barrel [G3DSA:3.20.20.70] (1-238)
  IPR055268 Pyruvate carboxylase-like [PTHR43778] (1-236)

Radius of gyration: 22.43 Å; chains: 1; bounding box: 50×50×58 Å

Foldseek 3Di:
DADEDAQLQVCVLVVVVVCVVVPPPHYDADDPLPHHNLHGHHPLVSLVVCVPPPSRPPDNSVVCVVVSVVVNVVVVVVVVLDLPDPHHDPLCVQLVQHSVVLSVLCVVCVVVVNNVVVVQLSNQLNQLCVQFVNDDQDPPNVVLSSQQSVVQVVVVHGSCLLLPLVRLVPDQGDVSVLCVLLQLVHADPVGTDVSNSCSNPVPPHHDPDHNVVPDDDDPPPVVQVVVCVVVVHHDDDD

Sequence (238 aa):
IHFHTHATSSASLATCMEMSKAGCDIIDFSAASMADGTAQPSLNAFLASMAGDERDPMIDYLTLEPYDQYWAKIREMYSPFESGMLSGTARVYDHEIPGGQYSNLFAQCKSMGLWDRWEEVLDMYRDVNRLFGRVVKVTPSSKCVGDLALYLINRGLSAEDVLKPEIADKIDWPSSVVDLMEGKLGFPHRGFPSAVQDAVLKGKPQLTVRPGAVMDPADLVGKKTALEEQYGTTMHRE